Protein AF-A0A951DBE3-F1 (afdb_monomer)

Mean predicted aligned error: 17.89 Å

Secondary structure (DSSP, 8-state):
-----HHHHHHHHHHHHHHHHHHTT----HHHHHHHHHHHHTTTS--HHHHHHHHHSPPPPHHHHHH--TT--SSHHHHHHHHHHHHHHHHHHHHHSTTTHHHHHHHHHHHTTS---HHHHHSS-HHHHHHHHHHHHHHHHHS----PPPPP------PPPPHHHHHHHHHHHHHHHHHHHHHHHHHHHHHHHHHHHHHHHTT-HHHHHHHHTT-S---GGGHHHHHHHHHHHHHHTT-HHHHHHHHHHHHHT-SSHHHHHHHHHHHHHHHS-S-EEEEE-TTS-EEEEE-------

Solvent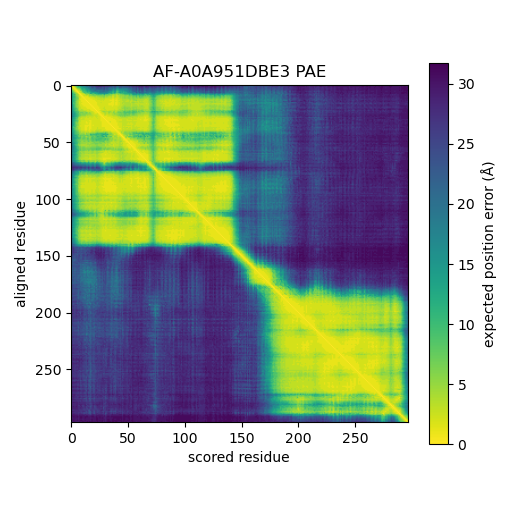-accessible surface area (backbone atoms only — not comparable to full-atom values): 16627 Å² total; per-residue (Å²): 129,87,86,69,54,80,70,54,51,40,55,53,36,24,47,44,43,50,42,54,44,48,74,73,62,45,41,52,40,58,41,59,49,52,6,49,14,46,22,63,35,49,82,63,36,71,59,70,70,37,59,52,46,65,74,76,48,84,79,73,56,63,69,53,52,75,65,56,65,98,82,74,89,72,77,51,70,63,53,48,56,43,47,56,28,50,21,19,51,48,42,40,46,32,60,67,34,87,89,34,33,82,42,36,66,55,49,58,65,57,16,39,83,25,80,60,63,61,40,81,66,70,74,44,54,66,68,58,54,48,54,50,47,54,50,54,55,49,55,56,68,69,50,69,85,75,81,71,70,83,72,77,85,73,81,74,84,78,78,83,70,52,76,65,57,49,50,49,52,52,49,50,52,49,50,51,46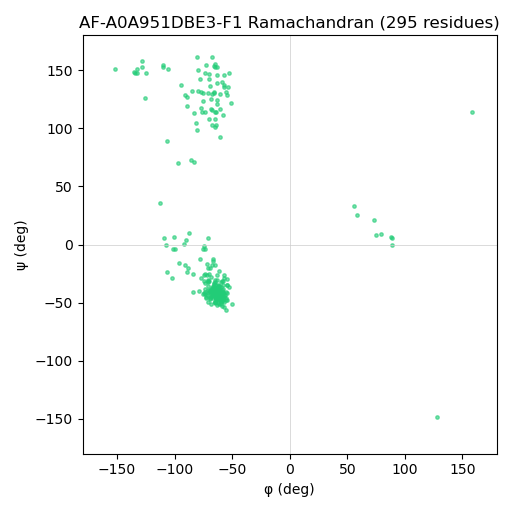,50,56,29,47,50,50,50,50,46,53,52,27,51,54,47,44,52,51,17,53,50,32,39,71,74,66,37,29,50,64,13,26,62,48,46,76,68,43,90,65,77,56,80,91,44,45,25,60,51,21,47,42,36,16,49,10,31,40,72,75,65,40,42,68,62,12,23,54,25,14,55,52,16,35,79,48,40,89,45,74,66,50,31,51,49,24,51,51,50,21,54,56,49,69,42,92,66,61,68,40,82,43,76,41,99,85,72,45,82,41,79,42,77,59,78,79,78,76,83,130

Sequence (297 aa):
VPDVEPSEFGTVAHEYVHAVLHREGWKLPLWLGEGLAEYYSNKGDVAAGRYQTLQQSDWLDLADLLCWDTTSAGNERDVARVFYAESAALVQMLADSARYRSQFAQLLRRSRGGNPNLESITGLNLREIMADLHAWVGARQASSPITLPPAPVMRIETSSLSKADAALLLTELKNAGTESRMAVTQASADKKYMQAVAAFNDGDFEGAFESMRTLPSIREDQKFNYWIVAAFGLFASGDRQNATAAAEHARQYAAKPEEEAEASQLASMLASRADLRISHGTDGRNCISTSRRKEPE

Nearest PDB structures (foldseek):
  5jhe-assembly1_A-2  TM=7.469E-01  e=4.080E+00  Saccharomyces cerevisiae S288C
  6t46-assembly2_G  TM=2.206E-01  e=6.413E+00  Bacillus subtilis subsp. natto

Foldseek 3Di:
DDDDDPVNQLVLQLLLQLLVCVVVQAPAQPLQSLLSSQCRSVVRDHPPVLLVLVVVDDADQLVCLLVDDPPDDDPVPSVVSRSSSLSNLLLSCLCPPPLRNVLSVVCRVQRSVHRDDPCVSNVDDSVVSVVVSVVSSVVVVVDDPDPDDDDDPDPDPDDDDDPVRVVVVVVVCVVSVVVSCVVVLVVVLVVLLVVLVVCVLVVVLQVSLVSNVPRPDDDLLCLLVNLQSQLSNCVVVVNLVVSLVSLVSSLVSDPDPVSNVQSVVSSVVSPDPACWDWDQDPVSDIDIDGDDDPDDD

Structure (mmCIF, N/CA/C/O backbone):
data_AF-A0A951DBE3-F1
#
_entry.id   AF-A0A951DBE3-F1
#
loop_
_atom_site.group_PDB
_atom_site.id
_atom_site.type_symbol
_atom_site.label_atom_id
_atom_site.label_alt_id
_atom_site.label_comp_id
_atom_site.label_asym_id
_atom_site.label_entity_id
_atom_site.label_seq_id
_atom_site.pdbx_PDB_ins_code
_atom_site.Cartn_x
_atom_site.Cartn_y
_atom_site.Cartn_z
_atom_site.occupancy
_atom_site.B_iso_or_equiv
_atom_site.auth_seq_id
_atom_site.auth_comp_id
_atom_site.auth_asym_id
_atom_site.auth_atom_id
_atom_site.pdbx_PDB_model_num
ATOM 1 N N . VAL A 1 1 ? -27.571 6.708 -15.245 1.00 32.47 1 VAL A N 1
ATOM 2 C CA . VAL A 1 1 ? -26.388 6.641 -14.356 1.00 32.47 1 VAL A CA 1
ATOM 3 C C . VAL A 1 1 ? -25.617 5.419 -14.816 1.00 32.47 1 VAL A C 1
ATOM 5 O O . VAL A 1 1 ? -26.299 4.429 -15.045 1.00 32.47 1 VAL A O 1
ATOM 8 N N . PRO A 1 2 ? -24.307 5.486 -15.105 1.00 29.78 2 PRO A N 1
ATOM 9 C CA . PRO A 1 2 ? -23.585 4.284 -15.500 1.00 29.78 2 PRO A CA 1
ATOM 10 C C . PRO A 1 2 ? -23.546 3.332 -14.301 1.00 29.78 2 PRO A C 1
ATOM 12 O O . PRO A 1 2 ? -23.256 3.783 -13.191 1.00 29.78 2 PRO A O 1
ATOM 15 N N . ASP A 1 3 ? -23.891 2.067 -14.531 1.00 31.39 3 ASP A N 1
ATOM 16 C CA . ASP A 1 3 ? -23.714 0.985 -13.565 1.00 31.39 3 ASP A CA 1
ATOM 17 C C . ASP A 1 3 ? -22.215 0.817 -13.318 1.00 31.39 3 ASP A C 1
ATOM 19 O O . ASP A 1 3 ? -21.457 0.499 -14.230 1.00 31.39 3 ASP A O 1
ATOM 23 N N . VAL A 1 4 ? -21.791 1.114 -12.095 1.00 32.62 4 VAL A N 1
ATOM 24 C CA . VAL A 1 4 ? -20.461 0.772 -11.592 1.00 32.62 4 VAL A CA 1
ATOM 25 C C . VAL A 1 4 ? -20.607 -0.616 -10.981 1.00 32.62 4 VAL A C 1
ATOM 27 O O . VAL A 1 4 ? -21.516 -0.844 -10.180 1.00 32.62 4 VAL A O 1
ATOM 30 N N . GLU A 1 5 ? -19.768 -1.564 -11.384 1.00 31.34 5 GLU A N 1
ATOM 31 C CA . GLU A 1 5 ? -19.855 -2.930 -10.866 1.00 31.34 5 GLU A CA 1
ATOM 32 C C . GLU A 1 5 ? -19.590 -2.933 -9.341 1.00 31.34 5 GLU A C 1
ATOM 34 O O . GLU A 1 5 ? -18.775 -2.145 -8.850 1.00 31.34 5 GLU A O 1
ATOM 39 N N . PRO A 1 6 ? -20.234 -3.798 -8.535 1.00 40.03 6 PRO A N 1
ATOM 40 C CA . PRO A 1 6 ? -20.097 -3.797 -7.071 1.00 40.03 6 PRO A CA 1
ATOM 41 C C . PRO A 1 6 ? -18.649 -3.889 -6.558 1.00 40.03 6 PRO A C 1
ATOM 43 O O . PRO A 1 6 ? -18.336 -3.353 -5.495 1.00 40.03 6 PRO A O 1
ATOM 46 N N . SER A 1 7 ? -17.753 -4.531 -7.315 1.00 45.78 7 SER A N 1
ATOM 47 C CA . SER A 1 7 ? -16.317 -4.596 -7.013 1.00 45.78 7 SER A CA 1
ATOM 48 C C . SER A 1 7 ? -15.582 -3.280 -7.279 1.00 45.78 7 SER A C 1
ATOM 50 O O . SER A 1 7 ? -14.649 -2.943 -6.556 1.00 45.78 7 SER A O 1
ATOM 52 N N . GLU A 1 8 ? -16.013 -2.512 -8.281 1.00 50.09 8 GLU A N 1
ATOM 53 C CA . GLU A 1 8 ? -15.457 -1.191 -8.584 1.00 50.09 8 GLU A CA 1
ATOM 54 C C . GLU A 1 8 ? -15.856 -0.167 -7.515 1.00 50.09 8 GLU A C 1
ATOM 56 O O . GLU A 1 8 ? -15.056 0.700 -7.171 1.00 50.09 8 GLU A O 1
ATOM 61 N N . PHE A 1 9 ? -17.047 -0.301 -6.916 1.00 57.16 9 PHE A N 1
ATOM 62 C CA . PHE A 1 9 ? -17.464 0.541 -5.789 1.00 57.16 9 PHE A CA 1
ATOM 63 C C . PHE A 1 9 ? -16.536 0.418 -4.576 1.00 57.16 9 PHE A C 1
ATOM 65 O O . PHE A 1 9 ? -16.219 1.436 -3.963 1.00 57.16 9 PHE A O 1
ATOM 72 N N . GLY A 1 10 ? -16.085 -0.796 -4.240 1.00 54.72 10 GLY A N 1
ATOM 73 C CA . GLY A 1 10 ? -15.150 -1.019 -3.132 1.00 54.72 10 GLY A CA 1
ATOM 74 C C . GLY A 1 10 ? -13.804 -0.337 -3.375 1.00 54.72 10 GLY A C 1
ATOM 75 O O . GLY A 1 10 ? -13.314 0.395 -2.518 1.00 54.72 10 GLY A O 1
ATOM 76 N N . THR A 1 11 ? -13.254 -0.485 -4.583 1.00 56.72 11 THR A N 1
ATOM 77 C CA . THR A 1 11 ? -12.016 0.200 -4.981 1.00 56.72 11 THR A CA 1
ATOM 78 C C . THR A 1 11 ? -12.181 1.718 -4.980 1.00 56.72 11 THR A C 1
ATOM 80 O O . THR A 1 11 ? -11.354 2.423 -4.418 1.00 56.72 11 THR A O 1
ATOM 83 N N . VAL A 1 12 ? -13.269 2.250 -5.538 1.00 54.97 12 VAL A N 1
ATOM 84 C CA . VAL A 1 12 ? -13.519 3.701 -5.536 1.00 54.97 12 VAL A CA 1
ATOM 85 C C . VAL A 1 12 ? -13.678 4.242 -4.113 1.00 54.97 12 VAL A C 1
ATOM 87 O O . VAL A 1 12 ? -13.201 5.337 -3.825 1.00 54.97 12 VAL A O 1
ATOM 90 N N . ALA A 1 13 ? -14.313 3.491 -3.211 1.00 60.03 13 ALA A N 1
ATOM 91 C CA . ALA A 1 13 ? -14.453 3.885 -1.814 1.00 60.03 13 ALA A CA 1
ATOM 92 C C . ALA A 1 13 ? -13.108 3.876 -1.066 1.00 60.03 13 ALA A C 1
ATOM 94 O O . ALA A 1 13 ? -12.846 4.804 -0.304 1.00 60.03 13 ALA A O 1
ATOM 95 N N . HIS A 1 14 ? -12.247 2.881 -1.311 1.00 63.38 14 HIS A N 1
ATOM 96 C CA . HIS A 1 14 ? -10.884 2.807 -0.756 1.00 63.38 14 HIS A CA 1
ATOM 97 C C . HIS A 1 14 ? -10.076 4.048 -1.126 1.00 63.38 14 HIS A C 1
ATOM 99 O O . HIS A 1 14 ? -9.539 4.756 -0.278 1.00 63.38 14 HIS A O 1
ATOM 105 N N . GLU A 1 15 ? -10.096 4.382 -2.406 1.00 63.75 15 GLU A N 1
ATOM 106 C CA . GLU A 1 15 ? -9.359 5.517 -2.942 1.00 63.75 15 GLU A CA 1
ATOM 107 C C . GLU A 1 15 ? -9.954 6.870 -2.529 1.00 63.75 15 GLU A C 1
ATOM 109 O O . GLU A 1 15 ? -9.234 7.848 -2.324 1.00 63.75 15 GLU A O 1
ATOM 114 N N . TYR A 1 16 ? -11.275 6.938 -2.341 1.00 67.88 16 TYR A N 1
ATOM 115 C CA . TYR A 1 16 ? -11.928 8.119 -1.780 1.00 67.88 16 TYR A CA 1
ATOM 116 C C . TYR A 1 16 ? -11.453 8.403 -0.349 1.00 67.88 16 TYR A C 1
ATOM 118 O O . TYR A 1 16 ? -11.234 9.562 0.004 1.00 67.88 16 TYR A O 1
ATOM 126 N N . VAL A 1 17 ? -11.247 7.366 0.470 1.00 69.56 17 VAL A N 1
ATOM 127 C CA . VAL A 1 17 ? -10.700 7.530 1.825 1.00 69.56 17 VAL A CA 1
ATOM 128 C C . VAL A 1 17 ? -9.284 8.101 1.761 1.00 69.56 17 VAL A C 1
ATOM 130 O O . VAL A 1 17 ? -9.003 9.078 2.457 1.00 69.56 17 VAL A O 1
ATOM 133 N N . HIS A 1 18 ? -8.425 7.578 0.880 1.00 71.12 18 HIS A N 1
ATOM 134 C CA . HIS A 1 18 ? -7.087 8.138 0.645 1.00 71.12 18 HIS A CA 1
ATOM 135 C C . HIS A 1 18 ? -7.139 9.619 0.260 1.00 71.12 18 HIS A C 1
ATOM 137 O O . HIS A 1 18 ? -6.424 10.439 0.841 1.00 71.12 18 HIS A O 1
ATOM 143 N N . ALA A 1 19 ? -8.037 9.991 -0.653 1.00 63.91 19 ALA A N 1
ATOM 144 C CA . ALA A 1 19 ? -8.203 11.378 -1.077 1.00 63.91 19 ALA A CA 1
ATOM 145 C C . ALA A 1 19 ? -8.666 12.304 0.061 1.00 63.91 19 ALA A C 1
ATOM 147 O O . ALA A 1 19 ? -8.137 13.408 0.211 1.00 63.91 19 ALA A O 1
ATOM 148 N N . VAL A 1 20 ? -9.612 11.861 0.898 1.00 73.94 20 VAL A N 1
ATOM 149 C CA . VAL A 1 20 ? -10.069 12.623 2.074 1.00 73.94 20 VAL A CA 1
ATOM 150 C C . VAL A 1 20 ? -8.922 12.829 3.065 1.00 73.94 20 VAL A C 1
ATOM 152 O O . VAL A 1 20 ? -8.695 13.951 3.516 1.00 73.94 20 VAL A O 1
ATOM 155 N N . LEU A 1 21 ? -8.160 11.778 3.373 1.00 68.88 21 LEU A N 1
ATOM 156 C CA . LEU A 1 21 ? -7.028 11.855 4.302 1.00 68.88 21 LEU A CA 1
ATOM 157 C C . LEU A 1 21 ? -5.922 12.785 3.779 1.00 68.88 21 LEU A C 1
ATOM 159 O O . LEU A 1 21 ? -5.369 13.583 4.542 1.00 68.88 21 LEU A O 1
ATOM 163 N N . HIS A 1 22 ? -5.639 12.731 2.475 1.00 65.69 22 HIS A N 1
ATOM 164 C CA . HIS A 1 22 ? -4.653 13.596 1.834 1.00 65.69 22 HIS A CA 1
ATOM 165 C C . HIS A 1 22 ? -5.086 15.067 1.821 1.00 65.69 22 HIS A C 1
ATOM 167 O O . HIS A 1 22 ? -4.285 15.941 2.154 1.00 65.69 22 HIS A O 1
ATOM 173 N N . ARG A 1 23 ? -6.358 15.353 1.503 1.00 66.94 23 ARG A N 1
ATOM 174 C CA . ARG A 1 23 ? -6.918 16.716 1.517 1.00 66.94 23 ARG A CA 1
ATOM 175 C C . ARG A 1 23 ? -6.830 17.363 2.898 1.00 66.94 23 ARG A C 1
ATOM 177 O O . ARG A 1 23 ? -6.564 18.556 3.002 1.00 66.94 23 ARG A O 1
ATOM 184 N N . GLU A 1 24 ? -7.008 16.578 3.955 1.00 69.25 24 GLU A N 1
ATOM 185 C CA . GLU A 1 24 ? -6.841 17.041 5.335 1.00 69.25 24 GLU A CA 1
ATOM 186 C C . GLU A 1 24 ? -5.361 17.218 5.741 1.00 69.25 24 GLU A C 1
ATOM 188 O O . GLU A 1 24 ? -5.063 17.616 6.870 1.00 69.25 24 GLU A O 1
ATOM 193 N N . GLY A 1 25 ? -4.418 16.925 4.838 1.00 67.00 25 GLY A N 1
ATOM 194 C CA . GLY A 1 25 ? -2.979 17.073 5.041 1.00 67.00 25 GLY A CA 1
ATOM 195 C C . GLY A 1 25 ? -2.376 16.020 5.969 1.00 67.00 25 GLY A C 1
ATOM 196 O O . GLY A 1 25 ? -1.323 16.264 6.566 1.00 67.00 25 GLY A O 1
ATOM 197 N N . TRP A 1 26 ? -3.036 14.872 6.152 1.00 74.88 26 TRP A N 1
ATOM 198 C CA . TRP A 1 26 ? -2.555 13.852 7.079 1.00 74.88 26 TRP A CA 1
ATOM 199 C C . TRP A 1 26 ? -1.370 13.104 6.471 1.00 74.88 26 TRP A C 1
ATOM 201 O O . TRP A 1 26 ? -1.477 12.492 5.411 1.00 74.88 26 TRP A O 1
ATOM 211 N N . LYS A 1 27 ? -0.238 13.108 7.178 1.00 75.81 27 LYS A N 1
ATOM 212 C CA . LYS A 1 27 ? 0.945 12.311 6.829 1.00 75.81 27 LYS A CA 1
ATOM 213 C C . LYS A 1 27 ? 0.948 11.022 7.634 1.00 75.81 27 LYS A C 1
ATOM 215 O O . LYS A 1 27 ? 1.724 10.873 8.574 1.00 75.81 27 LYS A O 1
ATOM 220 N N . LEU A 1 28 ? 0.013 10.137 7.309 1.00 82.00 28 LEU A N 1
ATOM 221 C CA . LEU A 1 28 ? -0.094 8.852 7.986 1.00 82.00 28 LEU A CA 1
ATOM 222 C C . LEU A 1 28 ? 1.033 7.909 7.552 1.00 82.00 28 LEU A C 1
ATOM 224 O O . LEU A 1 28 ? 1.452 7.958 6.395 1.00 82.00 28 LEU A O 1
ATOM 228 N N . PRO A 1 29 ? 1.500 7.024 8.445 1.00 84.25 29 PRO A N 1
ATOM 229 C CA . PRO A 1 29 ? 2.309 5.893 8.020 1.00 84.25 29 PRO A CA 1
ATOM 230 C C . PRO A 1 29 ? 1.486 4.945 7.148 1.00 84.25 29 PRO A C 1
ATOM 232 O O . PRO A 1 29 ? 0.262 4.860 7.297 1.00 84.25 29 PRO A O 1
ATOM 235 N N . LEU A 1 30 ? 2.171 4.220 6.263 1.00 80.81 30 LEU A N 1
ATOM 236 C CA . LEU A 1 30 ? 1.543 3.426 5.208 1.00 80.81 30 LEU A CA 1
ATOM 237 C C . LEU A 1 30 ? 0.502 2.439 5.754 1.00 80.81 30 LEU A C 1
ATOM 239 O O . LEU A 1 30 ? -0.631 2.428 5.280 1.00 80.81 30 LEU A O 1
ATOM 243 N N . TRP A 1 31 ? 0.848 1.682 6.801 1.00 87.88 31 TRP A N 1
ATOM 244 C CA . TRP A 1 31 ? -0.043 0.676 7.394 1.00 87.88 31 TRP A CA 1
ATOM 245 C C . TRP A 1 31 ? -1.365 1.292 7.880 1.00 87.88 31 TRP A C 1
ATOM 247 O O . TRP A 1 31 ? -2.438 0.714 7.721 1.00 87.88 31 TRP A O 1
ATOM 257 N N . LEU A 1 32 ? -1.311 2.501 8.447 1.00 89.50 32 LEU A N 1
ATOM 258 C CA . LEU A 1 32 ? -2.488 3.166 8.997 1.00 89.50 32 LEU A CA 1
ATOM 259 C C . LEU A 1 32 ? -3.328 3.792 7.885 1.00 89.50 32 LEU A C 1
ATOM 261 O O . LEU A 1 32 ? -4.550 3.716 7.945 1.00 89.50 32 LEU A O 1
ATOM 265 N N . GLY A 1 33 ? -2.693 4.392 6.876 1.00 84.19 33 GLY A N 1
ATOM 266 C CA . GLY A 1 33 ? -3.397 4.924 5.708 1.00 84.19 33 GLY A CA 1
ATOM 267 C C . GLY A 1 33 ? -4.173 3.833 4.971 1.00 84.19 33 GLY A C 1
ATOM 268 O O . GLY A 1 33 ? -5.378 3.959 4.766 1.00 84.19 33 GLY A O 1
ATOM 269 N N . GLU A 1 34 ? -3.504 2.727 4.653 1.00 80.62 34 GLU A N 1
ATOM 270 C CA . GLU A 1 34 ? -4.107 1.603 3.931 1.00 80.62 34 GLU A CA 1
ATOM 271 C C . GLU A 1 34 ? -5.139 0.855 4.775 1.00 80.62 34 GLU A C 1
ATOM 273 O O . GLU A 1 34 ? -6.222 0.535 4.290 1.00 80.62 34 GLU A O 1
ATOM 278 N N . GLY A 1 35 ? -4.861 0.639 6.064 1.00 86.38 35 GLY A N 1
ATOM 279 C CA . GLY A 1 35 ? -5.820 0.011 6.968 1.00 86.38 35 GLY A CA 1
ATOM 280 C C . GLY A 1 35 ? -7.096 0.841 7.159 1.00 86.38 35 GLY A C 1
ATOM 281 O O . GLY A 1 35 ? -8.184 0.274 7.222 1.00 86.38 35 GLY A O 1
ATOM 282 N N . LEU A 1 36 ? -7.001 2.178 7.206 1.00 85.56 36 LEU A N 1
ATOM 283 C CA . LEU A 1 36 ? -8.177 3.060 7.260 1.00 85.56 36 LEU A CA 1
ATOM 284 C C . LEU A 1 36 ? -8.967 3.047 5.951 1.00 85.56 36 LEU A C 1
ATOM 286 O O . LEU A 1 36 ? -10.198 3.068 5.994 1.00 85.56 36 LEU A O 1
ATOM 290 N N . ALA A 1 37 ? -8.277 3.016 4.810 1.00 76.50 37 ALA A N 1
ATOM 291 C CA . ALA A 1 37 ? -8.910 2.930 3.501 1.00 76.50 37 ALA A CA 1
ATOM 292 C C . ALA A 1 37 ? -9.685 1.612 3.334 1.00 76.50 37 ALA A C 1
ATOM 294 O O . ALA A 1 37 ? -10.864 1.645 2.976 1.00 76.50 37 ALA A O 1
ATOM 295 N N . GLU A 1 38 ? -9.100 0.477 3.725 1.00 79.75 38 GLU A N 1
ATOM 296 C CA . GLU A 1 38 ? -9.784 -0.825 3.754 1.00 79.75 38 GLU A CA 1
ATOM 297 C C . GLU A 1 38 ? -10.970 -0.816 4.735 1.00 79.75 38 GLU A C 1
ATOM 299 O O . GLU A 1 38 ? -12.089 -1.188 4.382 1.00 79.75 38 GLU A O 1
ATOM 304 N N . TYR A 1 39 ? -10.763 -0.321 5.960 1.00 83.75 39 TYR A N 1
ATOM 305 C CA . TYR A 1 39 ? -11.799 -0.295 6.993 1.00 83.75 39 TYR A CA 1
ATOM 306 C C . TYR A 1 39 ? -13.015 0.545 6.572 1.00 83.75 39 TYR A C 1
ATOM 308 O O . TYR A 1 39 ? -14.151 0.075 6.632 1.00 83.75 39 TYR A O 1
ATOM 316 N N . TYR A 1 40 ? -12.821 1.784 6.114 1.00 78.44 40 TYR A N 1
ATOM 317 C CA . TYR A 1 40 ? -13.945 2.658 5.765 1.00 78.44 40 TYR A CA 1
ATOM 318 C C . TYR A 1 40 ? -14.589 2.323 4.416 1.00 78.44 40 TYR A C 1
ATOM 320 O O . TYR A 1 40 ? -15.797 2.527 4.266 1.00 78.44 40 TYR A O 1
ATOM 328 N N . SER A 1 41 ? -13.836 1.773 3.459 1.00 69.12 41 SER A N 1
ATOM 329 C CA . SER A 1 41 ? -14.397 1.347 2.169 1.00 69.12 41 SER A CA 1
ATOM 330 C C . SER A 1 41 ? -15.337 0.151 2.298 1.00 69.12 41 SER A C 1
ATOM 332 O O . SER A 1 41 ? -16.302 0.039 1.541 1.00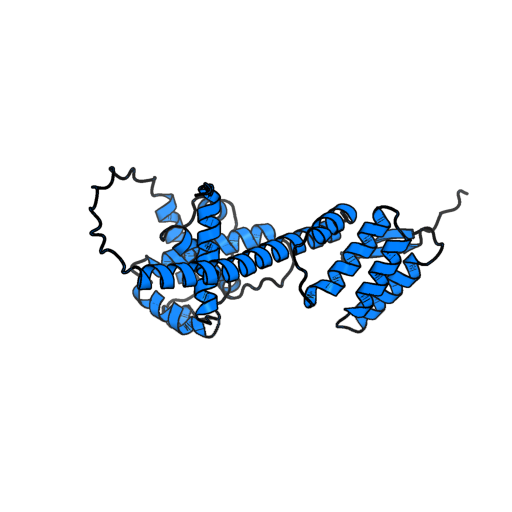 69.12 41 SER A O 1
ATOM 334 N N . ASN A 1 42 ? -15.123 -0.687 3.313 1.00 72.94 42 ASN A N 1
ATOM 335 C CA . ASN A 1 42 ? -15.924 -1.875 3.576 1.00 72.94 42 ASN A CA 1
ATOM 336 C C . ASN A 1 42 ? -16.743 -1.769 4.880 1.00 72.94 42 ASN A C 1
ATOM 338 O O . ASN A 1 42 ? -16.976 -2.752 5.580 1.00 72.94 42 ASN A O 1
ATOM 342 N N . LYS A 1 43 ? -17.235 -0.559 5.195 1.00 74.56 43 LYS A N 1
ATOM 343 C CA . LYS A 1 43 ? -18.197 -0.282 6.290 1.00 74.56 43 LYS A CA 1
ATOM 344 C C . LYS A 1 43 ? -17.742 -0.747 7.682 1.00 74.56 43 LYS A C 1
ATOM 346 O O . LYS A 1 43 ? -18.569 -1.111 8.516 1.00 74.56 43 LYS A O 1
ATOM 351 N N . GLY A 1 44 ? -16.444 -0.701 7.937 1.00 66.50 44 GLY A N 1
ATOM 352 C CA . GLY A 1 44 ? -15.826 -1.114 9.191 1.00 66.50 44 GLY A CA 1
ATOM 353 C C . GLY A 1 44 ? -15.452 -2.596 9.254 1.00 66.50 44 GLY A C 1
ATOM 354 O O . GLY A 1 44 ? -15.029 -3.077 10.305 1.00 66.50 44 GLY A O 1
ATOM 355 N N . ASP A 1 45 ? -15.592 -3.341 8.155 1.00 70.00 45 ASP A N 1
ATOM 356 C CA . ASP A 1 45 ? -15.168 -4.736 8.101 1.00 70.00 45 ASP A CA 1
ATOM 357 C C . ASP A 1 45 ? -13.946 -4.954 7.212 1.00 70.00 45 ASP A C 1
ATOM 359 O O . ASP A 1 45 ? -13.699 -4.215 6.265 1.00 70.00 45 ASP A O 1
ATOM 363 N N . VAL A 1 46 ? -13.186 -6.007 7.486 1.00 71.81 46 VAL A N 1
ATOM 364 C CA . VAL A 1 46 ? -12.074 -6.424 6.633 1.00 71.81 46 VAL A CA 1
ATOM 365 C C . VAL A 1 46 ? -12.634 -7.304 5.520 1.00 71.81 46 VAL A C 1
ATOM 367 O O . VAL A 1 46 ? -13.413 -8.224 5.772 1.00 71.81 46 VAL A O 1
ATOM 370 N N . ALA A 1 47 ? -12.252 -7.033 4.270 1.00 69.69 47 ALA A N 1
ATOM 371 C CA . ALA A 1 47 ? -12.728 -7.818 3.136 1.00 69.69 47 ALA A CA 1
ATOM 372 C C . ALA A 1 47 ? -12.385 -9.310 3.313 1.00 69.69 47 ALA A C 1
ATOM 374 O O . ALA A 1 47 ? -11.261 -9.656 3.677 1.00 69.69 47 ALA A O 1
ATOM 375 N N . ALA A 1 48 ? -13.328 -10.208 3.000 1.00 68.00 48 ALA A N 1
ATOM 376 C CA . ALA A 1 48 ? -13.180 -11.650 3.237 1.00 68.00 48 ALA A CA 1
ATOM 377 C C . ALA A 1 48 ? -11.883 -12.246 2.645 1.00 68.00 48 ALA A C 1
ATOM 379 O O . ALA A 1 48 ? -11.236 -13.082 3.275 1.00 68.00 48 ALA A O 1
ATOM 380 N N . GLY A 1 49 ? -11.453 -11.759 1.474 1.00 69.00 49 GLY A N 1
ATOM 381 C CA . GLY A 1 49 ? -10.198 -12.179 0.841 1.00 69.00 49 GLY A CA 1
ATOM 382 C C . GLY A 1 49 ? -8.939 -11.841 1.651 1.00 69.00 49 GLY A C 1
ATOM 383 O O . GLY A 1 49 ? -7.945 -12.551 1.550 1.00 69.00 49 GLY A O 1
ATOM 384 N N . ARG A 1 50 ? -8.967 -10.806 2.502 1.00 76.75 50 ARG A N 1
ATOM 385 C CA . ARG A 1 50 ? -7.838 -10.439 3.374 1.00 76.75 50 ARG A CA 1
ATOM 386 C C . ARG A 1 50 ? -7.691 -11.413 4.538 1.00 76.75 50 ARG A C 1
ATOM 388 O O . ARG A 1 50 ? -6.576 -11.831 4.826 1.00 76.75 50 ARG A O 1
ATOM 395 N N . TYR A 1 51 ? -8.794 -11.847 5.150 1.00 78.75 51 TYR A N 1
ATOM 396 C CA . TYR A 1 51 ? -8.732 -12.904 6.163 1.00 78.75 51 TYR A CA 1
ATOM 397 C C . TYR A 1 51 ? -8.209 -14.218 5.583 1.00 78.75 51 TYR A C 1
ATOM 399 O O . TYR A 1 51 ? -7.429 -14.894 6.245 1.00 78.75 51 TYR A O 1
ATOM 407 N N . GLN A 1 52 ? -8.578 -14.549 4.342 1.00 76.31 52 GLN A N 1
ATOM 408 C CA . GLN A 1 52 ? -8.033 -15.718 3.654 1.00 76.31 52 GLN A CA 1
ATOM 409 C C . GLN A 1 52 ? -6.513 -15.609 3.451 1.00 76.31 52 GLN A C 1
ATOM 411 O O . GLN A 1 52 ? -5.805 -16.581 3.697 1.00 76.31 52 GLN A O 1
ATOM 416 N N . THR A 1 53 ? -5.994 -14.434 3.080 1.00 78.00 53 THR A N 1
ATOM 417 C CA . THR A 1 53 ? -4.540 -14.190 3.024 1.00 78.00 53 THR A CA 1
ATOM 418 C C . THR A 1 53 ? -3.879 -14.445 4.381 1.00 78.00 53 THR A C 1
ATOM 420 O O . THR A 1 53 ? -2.910 -15.191 4.451 1.00 78.00 53 THR A O 1
ATOM 423 N N . LEU A 1 54 ? -4.442 -13.917 5.474 1.00 86.25 54 LEU A N 1
ATOM 424 C CA . LEU A 1 54 ? -3.896 -14.101 6.829 1.00 86.25 54 LEU A CA 1
ATOM 425 C C . LEU A 1 54 ? -3.930 -15.555 7.327 1.00 86.25 54 LEU A C 1
ATOM 427 O O . LEU A 1 54 ? -3.241 -15.882 8.290 1.00 86.25 54 LEU A O 1
ATOM 431 N N . GLN A 1 55 ? -4.736 -16.423 6.712 1.00 81.75 55 GLN A N 1
ATOM 432 C CA . GLN A 1 55 ? -4.765 -17.859 7.011 1.00 81.75 55 GLN A CA 1
ATOM 433 C C . GLN A 1 55 ? -3.685 -18.648 6.268 1.00 81.75 55 GLN A C 1
ATOM 435 O O . GLN A 1 55 ? -3.324 -19.741 6.696 1.00 81.75 55 GLN A O 1
ATOM 440 N N . GLN A 1 56 ? -3.234 -18.139 5.123 1.00 81.12 56 GLN A N 1
ATOM 441 C CA . GLN A 1 56 ? -2.391 -18.872 4.178 1.00 81.12 56 GLN A CA 1
ATOM 442 C C . GLN A 1 56 ? -0.945 -18.378 4.162 1.00 81.12 56 GLN A C 1
ATOM 444 O O . GLN A 1 56 ? -0.135 -18.887 3.388 1.00 81.12 56 GLN A O 1
ATOM 449 N N . SER A 1 57 ? -0.625 -17.374 4.970 1.00 83.25 57 SER A N 1
ATOM 450 C CA . SER A 1 57 ? 0.665 -16.699 4.947 1.00 83.25 57 SER A CA 1
ATOM 451 C C . SER A 1 57 ? 1.241 -16.552 6.345 1.00 83.25 57 SER A C 1
ATOM 453 O O . SER A 1 57 ? 0.503 -16.435 7.325 1.00 83.25 57 SER A O 1
ATOM 455 N N . ASP A 1 58 ? 2.568 -16.527 6.409 1.00 87.31 58 ASP A N 1
ATOM 456 C CA . ASP A 1 58 ? 3.279 -16.117 7.610 1.00 87.31 58 ASP A CA 1
ATOM 457 C C . ASP A 1 58 ? 3.066 -14.621 7.829 1.00 87.31 58 ASP A C 1
ATOM 459 O O . ASP A 1 58 ? 3.109 -13.829 6.883 1.00 87.31 58 ASP A O 1
ATOM 463 N N . TRP A 1 59 ? 2.798 -14.257 9.079 1.00 90.19 59 TRP A N 1
ATOM 464 C CA . TRP A 1 59 ? 2.576 -12.870 9.458 1.00 90.19 59 TRP A CA 1
ATOM 465 C C . TRP A 1 59 ? 3.907 -12.131 9.607 1.00 90.19 59 TRP A C 1
ATOM 467 O O . TRP A 1 59 ? 4.924 -12.724 9.977 1.00 90.19 59 TRP A O 1
ATOM 477 N N . LEU A 1 60 ? 3.887 -10.832 9.336 1.00 86.94 60 LEU A N 1
ATOM 478 C CA . LEU A 1 60 ? 4.998 -9.921 9.572 1.00 86.94 60 LEU A CA 1
ATOM 479 C C . LEU A 1 60 ? 5.269 -9.777 11.070 1.00 86.94 60 LEU A C 1
ATOM 481 O O . LEU A 1 60 ? 4.361 -9.898 11.887 1.00 86.94 60 LEU A O 1
ATOM 485 N N . ASP A 1 61 ? 6.506 -9.455 11.459 1.00 90.75 61 ASP A N 1
ATOM 486 C CA . ASP A 1 61 ? 6.706 -8.895 12.796 1.00 90.75 61 ASP A CA 1
ATOM 487 C C . ASP A 1 61 ? 5.965 -7.551 12.865 1.00 90.75 61 ASP A C 1
ATOM 489 O O . ASP A 1 61 ? 5.996 -6.756 11.920 1.00 90.75 61 ASP A O 1
ATOM 493 N N . LEU A 1 62 ? 5.296 -7.268 13.984 1.00 91.31 62 LEU A N 1
ATOM 494 C CA . LEU A 1 62 ? 4.568 -6.013 14.136 1.00 91.31 62 LEU A CA 1
ATOM 495 C C . LEU A 1 62 ? 5.506 -4.800 14.006 1.00 91.31 62 LEU A C 1
ATOM 497 O O . LEU A 1 62 ? 5.092 -3.766 13.496 1.00 91.31 62 LEU A O 1
ATOM 501 N N . ALA A 1 63 ? 6.772 -4.903 14.414 1.00 89.00 63 ALA A N 1
ATOM 502 C CA . ALA A 1 63 ? 7.749 -3.841 14.187 1.00 89.00 63 ALA A CA 1
ATOM 503 C C . ALA A 1 63 ? 8.000 -3.596 12.687 1.00 89.00 63 ALA A C 1
ATOM 505 O O . ALA A 1 63 ? 8.072 -2.438 12.266 1.00 89.00 63 ALA A O 1
ATOM 506 N N . ASP A 1 64 ? 8.066 -4.662 11.887 1.00 86.69 64 ASP A N 1
ATOM 507 C CA . ASP A 1 64 ? 8.257 -4.582 10.438 1.00 86.69 64 ASP A CA 1
ATOM 508 C C . ASP A 1 64 ? 7.014 -4.006 9.751 1.00 86.69 64 ASP A C 1
ATOM 510 O O . ASP A 1 64 ? 7.142 -3.126 8.904 1.00 86.69 64 ASP A O 1
ATOM 514 N N . LEU A 1 65 ? 5.807 -4.402 10.175 1.00 88.00 65 LEU A N 1
ATOM 515 C CA . LEU A 1 65 ? 4.546 -3.822 9.695 1.00 88.00 65 LEU A CA 1
ATOM 516 C C . LEU A 1 65 ? 4.498 -2.298 9.916 1.00 88.00 65 LEU A C 1
ATOM 518 O O . LEU A 1 65 ? 4.109 -1.541 9.028 1.00 88.00 65 LEU A O 1
ATOM 522 N N . LEU A 1 66 ? 4.895 -1.829 11.103 1.00 89.31 66 LEU A N 1
ATOM 523 C CA . LEU A 1 66 ? 4.815 -0.409 11.473 1.00 89.31 66 LEU A CA 1
ATOM 524 C C . LEU A 1 66 ? 5.887 0.459 10.799 1.00 89.31 66 LEU A C 1
ATOM 526 O O . LEU A 1 66 ? 5.684 1.666 10.620 1.00 89.31 66 LEU A O 1
ATOM 530 N N . CYS A 1 67 ? 7.018 -0.143 10.438 1.00 83.19 67 CYS A N 1
ATOM 531 C CA . CYS A 1 67 ? 8.142 0.525 9.787 1.00 83.19 67 CYS A CA 1
ATOM 532 C C . CYS A 1 67 ? 8.184 0.312 8.270 1.00 83.19 67 CYS A C 1
ATOM 534 O O . CYS A 1 67 ? 9.053 0.895 7.622 1.00 83.19 67 CYS A O 1
ATOM 536 N N . TRP A 1 68 ? 7.274 -0.496 7.715 1.00 72.88 68 TRP A N 1
ATOM 537 C CA . TRP A 1 68 ? 7.275 -0.862 6.304 1.00 72.88 68 TRP A CA 1
ATOM 538 C C . TRP A 1 68 ? 7.277 0.370 5.394 1.00 72.88 68 TRP A C 1
ATOM 540 O O . TRP A 1 68 ? 6.417 1.251 5.505 1.00 72.88 68 TRP A O 1
ATOM 550 N N . ASP A 1 69 ? 8.215 0.384 4.449 1.00 65.62 69 ASP A N 1
ATOM 551 C CA . ASP A 1 69 ? 8.271 1.334 3.345 1.00 65.62 69 ASP A CA 1
ATOM 552 C C . ASP A 1 69 ? 8.322 0.572 2.015 1.00 65.62 69 ASP A C 1
ATOM 554 O O . ASP A 1 69 ? 8.865 -0.522 1.900 1.00 65.62 69 ASP A O 1
ATOM 558 N N . THR A 1 70 ? 7.738 1.169 0.986 1.00 52.22 70 THR A N 1
ATOM 559 C CA . THR A 1 70 ? 7.607 0.628 -0.375 1.00 52.22 70 THR A CA 1
ATOM 560 C C . THR A 1 70 ? 8.921 0.576 -1.168 1.00 52.22 70 THR A C 1
ATOM 562 O O . THR A 1 70 ? 8.899 0.279 -2.359 1.00 52.22 70 THR A O 1
ATOM 565 N N . THR A 1 71 ? 10.059 0.898 -0.545 1.00 48.34 71 THR A N 1
ATOM 566 C CA . THR A 1 71 ? 11.355 1.092 -1.217 1.00 48.34 71 THR A CA 1
ATOM 567 C C . THR A 1 71 ? 12.327 -0.093 -1.099 1.00 48.34 71 THR A C 1
ATOM 569 O O . THR A 1 71 ? 13.394 -0.058 -1.715 1.00 48.34 71 THR A O 1
ATOM 572 N N . SER A 1 72 ? 11.993 -1.156 -0.359 1.00 44.16 72 SER A N 1
ATOM 573 C CA . SER A 1 72 ? 12.897 -2.287 -0.075 1.00 44.16 72 SER A CA 1
ATOM 574 C C . SER A 1 72 ? 12.543 -3.574 -0.840 1.00 44.16 72 SER A C 1
ATOM 576 O O . SER A 1 72 ? 11.841 -4.446 -0.332 1.00 44.16 72 SER A O 1
ATOM 578 N N . ALA A 1 73 ? 13.116 -3.705 -2.040 1.00 37.06 73 ALA A N 1
ATOM 579 C CA . ALA A 1 73 ? 12.882 -4.783 -3.002 1.00 37.06 73 ALA A CA 1
ATOM 580 C C . ALA A 1 73 ? 13.398 -6.179 -2.579 1.00 37.06 73 ALA A C 1
ATOM 582 O O . ALA A 1 73 ? 14.595 -6.380 -2.367 1.00 37.06 73 ALA A O 1
ATOM 583 N N . GLY A 1 74 ? 12.497 -7.170 -2.590 1.00 38.09 74 GLY A N 1
ATOM 584 C CA . GLY A 1 74 ? 12.797 -8.612 -2.606 1.00 38.09 74 GLY A CA 1
ATOM 585 C C . GLY A 1 74 ? 11.634 -9.471 -2.084 1.00 38.09 74 GLY A C 1
ATOM 586 O O . GLY A 1 74 ? 11.293 -9.387 -0.913 1.00 38.09 74 GLY A O 1
ATOM 587 N N . ASN A 1 75 ? 11.008 -10.299 -2.937 1.00 45.66 75 ASN A N 1
ATOM 588 C CA . ASN A 1 75 ? 9.797 -11.107 -2.642 1.00 45.66 75 ASN A CA 1
ATOM 589 C C . ASN A 1 75 ? 8.538 -10.316 -2.201 1.00 45.66 75 ASN A C 1
ATOM 591 O O . ASN A 1 75 ? 7.620 -10.858 -1.586 1.00 45.66 75 ASN A O 1
ATOM 595 N N . GLU A 1 76 ? 8.441 -9.045 -2.596 1.00 58.00 76 GLU A N 1
ATOM 596 C CA . GLU A 1 76 ? 7.443 -8.080 -2.110 1.00 58.00 76 GLU A CA 1
ATOM 597 C C . GLU A 1 76 ? 5.974 -8.420 -2.386 1.00 58.00 76 GLU A C 1
ATOM 599 O O . GLU A 1 76 ? 5.121 -7.895 -1.691 1.00 58.00 76 GLU A O 1
ATOM 604 N N . ARG A 1 77 ? 5.601 -9.248 -3.373 1.00 58.31 77 ARG A N 1
ATOM 605 C CA . ARG A 1 77 ? 4.164 -9.412 -3.704 1.00 58.31 77 ARG A CA 1
ATOM 606 C C . ARG A 1 77 ? 3.376 -10.170 -2.643 1.00 58.31 77 ARG A C 1
ATOM 608 O O . ARG A 1 77 ? 2.234 -9.806 -2.365 1.00 58.31 77 ARG A O 1
ATOM 615 N N . ASP A 1 78 ? 3.945 -11.236 -2.098 1.00 63.59 78 ASP A N 1
ATOM 616 C CA . ASP A 1 78 ? 3.294 -12.009 -1.036 1.00 63.59 78 ASP A CA 1
ATOM 617 C C . ASP A 1 78 ? 3.339 -11.223 0.265 1.00 63.59 78 ASP A C 1
ATOM 619 O O . ASP A 1 78 ? 2.316 -11.055 0.924 1.00 63.59 78 ASP A O 1
ATOM 623 N N . VAL A 1 79 ? 4.485 -10.607 0.543 1.00 69.94 79 VAL A N 1
ATOM 624 C CA . VAL A 1 79 ? 4.676 -9.802 1.744 1.00 69.94 79 VAL A CA 1
ATOM 625 C C . VAL A 1 79 ? 3.814 -8.536 1.729 1.00 69.94 79 VAL A C 1
ATOM 627 O O . VAL A 1 79 ? 3.196 -8.213 2.733 1.00 69.94 79 VAL A O 1
ATOM 630 N N . ALA A 1 80 ? 3.646 -7.870 0.584 1.00 69.00 80 ALA A N 1
ATOM 631 C CA . ALA A 1 80 ? 2.734 -6.736 0.437 1.00 69.00 80 ALA A CA 1
ATOM 632 C C . ALA A 1 80 ? 1.276 -7.174 0.614 1.00 69.00 80 ALA A C 1
ATOM 634 O O . ALA A 1 80 ? 0.492 -6.486 1.264 1.00 69.00 80 ALA A O 1
ATOM 635 N N . ARG A 1 81 ? 0.883 -8.335 0.068 1.00 72.31 81 ARG A N 1
ATOM 636 C CA . ARG A 1 81 ? -0.470 -8.875 0.275 1.00 72.31 81 ARG A CA 1
ATOM 637 C C . ARG A 1 81 ? -0.763 -9.104 1.756 1.00 72.31 81 ARG A C 1
ATOM 639 O O . ARG A 1 81 ? -1.859 -8.747 2.195 1.00 72.31 81 ARG A O 1
ATOM 646 N N . VAL A 1 82 ? 0.203 -9.659 2.485 1.00 81.56 82 VAL A N 1
ATOM 647 C CA . VAL A 1 82 ? 0.150 -9.849 3.940 1.00 81.56 82 VAL A CA 1
ATOM 648 C C . VAL A 1 82 ? 0.114 -8.505 4.659 1.00 81.56 82 VAL A C 1
ATOM 650 O O . VAL A 1 82 ? -0.811 -8.270 5.427 1.00 81.56 82 VAL A O 1
ATOM 653 N N . PHE A 1 83 ? 1.009 -7.577 4.321 1.00 82.88 83 PHE A N 1
ATOM 654 C CA . PHE A 1 83 ? 1.057 -6.220 4.864 1.00 82.88 83 PHE A CA 1
ATOM 655 C C . PHE A 1 83 ? -0.303 -5.517 4.799 1.00 82.88 83 PHE A C 1
ATOM 657 O O . PHE A 1 83 ? -0.794 -5.015 5.810 1.00 82.88 83 PHE A O 1
ATOM 664 N N . TYR A 1 84 ? -0.952 -5.507 3.629 1.00 79.81 84 TYR A N 1
ATOM 665 C CA . TYR A 1 84 ? -2.267 -4.879 3.475 1.00 79.81 84 TYR A CA 1
ATOM 666 C C . TYR A 1 84 ? -3.342 -5.594 4.303 1.00 79.81 84 TYR A C 1
ATOM 668 O O . TYR A 1 84 ? -4.223 -4.946 4.868 1.00 79.81 84 TYR A O 1
ATOM 676 N N . ALA A 1 85 ? -3.282 -6.925 4.387 1.00 84.44 85 ALA A N 1
ATOM 677 C CA . ALA A 1 85 ? -4.237 -7.704 5.163 1.00 84.44 85 ALA A CA 1
ATOM 678 C C . ALA A 1 85 ? -4.076 -7.479 6.678 1.00 84.44 85 ALA A C 1
ATOM 680 O O . ALA A 1 85 ? -5.071 -7.256 7.370 1.00 84.44 85 ALA A O 1
ATOM 681 N N . GLU A 1 86 ? -2.843 -7.468 7.182 1.00 90.06 86 GLU A N 1
ATOM 682 C CA . GLU A 1 86 ? -2.527 -7.183 8.583 1.00 90.06 86 GLU A CA 1
ATOM 683 C C . GLU A 1 86 ? -2.845 -5.740 8.958 1.00 90.06 86 GLU A C 1
ATOM 685 O O . GLU A 1 86 ? -3.433 -5.499 10.007 1.00 90.06 86 GLU A O 1
ATOM 690 N N . SER A 1 87 ? -2.546 -4.783 8.077 1.00 89.31 87 SER A N 1
ATOM 691 C CA . SER A 1 87 ? -2.885 -3.368 8.265 1.00 89.31 87 SER A CA 1
ATOM 692 C C . SER A 1 87 ? -4.390 -3.165 8.453 1.00 89.31 87 SER A C 1
ATOM 694 O O . SER A 1 87 ? -4.820 -2.481 9.385 1.00 89.31 87 SER A O 1
ATOM 696 N N . ALA A 1 88 ? -5.204 -3.804 7.606 1.00 90.44 88 ALA A N 1
ATOM 697 C CA . ALA A 1 88 ? -6.660 -3.757 7.708 1.00 90.44 88 ALA A CA 1
ATOM 698 C C . ALA A 1 88 ? -7.163 -4.403 9.011 1.00 90.44 88 ALA A C 1
ATOM 700 O O . ALA A 1 88 ? -7.980 -3.816 9.724 1.00 90.44 88 ALA A O 1
ATOM 701 N N . ALA A 1 89 ? -6.642 -5.584 9.357 1.00 93.94 89 ALA A N 1
ATOM 702 C CA . ALA A 1 89 ? -7.005 -6.283 10.588 1.00 93.94 89 ALA A CA 1
ATOM 703 C C . ALA A 1 89 ? -6.611 -5.497 11.847 1.00 93.94 89 ALA A C 1
ATOM 705 O O . ALA A 1 89 ? -7.392 -5.422 12.798 1.00 93.94 89 ALA A O 1
ATOM 706 N N . LEU A 1 90 ? -5.429 -4.878 11.844 1.00 95.44 90 LEU A N 1
ATOM 707 C CA . LEU A 1 90 ? -4.929 -4.069 12.946 1.00 95.44 90 LEU A CA 1
ATOM 708 C C . LEU A 1 90 ? -5.797 -2.829 13.144 1.00 95.44 90 LEU A C 1
ATOM 710 O O . LEU A 1 90 ? -6.249 -2.582 14.260 1.00 95.44 90 LEU A O 1
ATOM 714 N N . VAL A 1 91 ? -6.094 -2.076 12.081 1.00 94.56 91 VAL A N 1
ATOM 715 C CA . VAL A 1 91 ? -6.978 -0.903 12.176 1.00 94.56 91 VAL A CA 1
ATOM 716 C C . VAL A 1 91 ? -8.364 -1.296 12.674 1.00 94.56 91 VAL A C 1
ATOM 718 O O . VAL A 1 91 ? -8.883 -0.637 13.574 1.00 94.56 91 VAL A O 1
ATOM 721 N N . GLN A 1 92 ? -8.933 -2.390 12.165 1.00 93.25 92 GLN A N 1
ATOM 722 C CA . GLN A 1 92 ? -10.221 -2.882 12.644 1.00 93.25 92 GLN A CA 1
ATOM 723 C C . GLN A 1 92 ? -10.176 -3.236 14.136 1.00 93.25 92 GLN A C 1
ATOM 725 O O . GLN A 1 92 ? -11.041 -2.804 14.895 1.00 93.25 92 GLN A O 1
ATOM 730 N N . MET A 1 93 ? -9.164 -3.984 14.589 1.00 94.75 93 MET A N 1
ATOM 731 C CA . MET A 1 93 ? -9.016 -4.313 16.009 1.00 94.75 93 MET A CA 1
ATOM 732 C C . MET A 1 93 ? -8.899 -3.048 16.864 1.00 94.75 93 MET A C 1
ATOM 734 O O . MET A 1 93 ? -9.544 -2.938 17.911 1.00 94.75 93 MET A O 1
ATOM 738 N N . LEU A 1 94 ? -8.077 -2.091 16.429 1.00 94.25 94 LEU A N 1
ATOM 739 C CA . LEU A 1 94 ? -7.8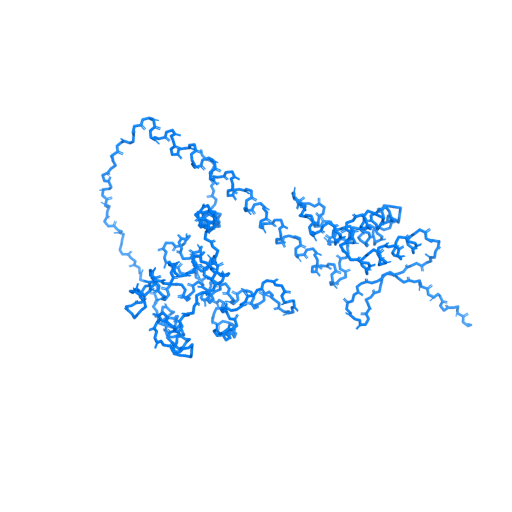60 -0.843 17.150 1.00 94.25 94 LEU A CA 1
ATOM 740 C C . LEU A 1 94 ? -9.145 -0.008 17.236 1.00 94.25 94 LEU A C 1
ATOM 742 O O . LEU A 1 94 ? -9.398 0.596 18.278 1.00 94.25 94 LEU A O 1
ATOM 746 N N . ALA A 1 95 ? -9.958 0.001 16.178 1.00 90.19 95 ALA A N 1
ATOM 747 C CA . ALA A 1 95 ? -11.213 0.741 16.114 1.00 90.19 95 ALA A CA 1
ATOM 748 C C . ALA A 1 95 ? -12.342 0.082 16.929 1.00 90.19 95 ALA A C 1
ATOM 750 O O . ALA A 1 95 ? -13.063 0.780 17.648 1.00 90.19 95 ALA A O 1
ATOM 751 N N . ASP A 1 96 ? -12.473 -1.245 16.856 1.00 90.38 96 ASP A N 1
ATOM 752 C CA . ASP A 1 96 ? -13.673 -1.951 17.324 1.00 90.38 96 ASP A CA 1
ATOM 753 C C . ASP A 1 96 ? -13.517 -2.626 18.684 1.00 90.38 96 ASP A C 1
ATOM 755 O O . ASP A 1 96 ? -14.497 -2.810 19.414 1.00 90.38 96 ASP A O 1
ATOM 759 N N . SER A 1 97 ? -12.306 -3.044 19.045 1.00 91.00 97 SER A N 1
ATOM 760 C CA . SER A 1 97 ? -12.127 -3.790 20.286 1.00 91.00 97 SER A CA 1
ATOM 761 C C . SER A 1 97 ? -12.346 -2.890 21.504 1.00 91.00 97 SER A C 1
ATOM 763 O O . SER A 1 97 ? -11.924 -1.731 21.565 1.00 91.00 97 SER A O 1
ATOM 765 N N . ALA A 1 98 ? -12.958 -3.450 22.547 1.00 89.62 98 ALA A N 1
ATOM 766 C CA . ALA A 1 98 ? -13.161 -2.727 23.798 1.00 89.62 98 ALA A CA 1
ATOM 767 C C . ALA A 1 98 ? -11.839 -2.251 24.429 1.00 89.62 98 ALA A C 1
ATOM 769 O O . ALA A 1 98 ? -11.828 -1.204 25.075 1.00 89.62 98 ALA A O 1
ATOM 770 N N . ARG A 1 99 ? -10.748 -3.005 24.221 1.00 91.62 99 ARG A N 1
ATOM 771 C CA . ARG A 1 99 ? -9.418 -2.715 24.769 1.00 91.62 99 ARG A CA 1
ATOM 772 C C . ARG A 1 99 ? -8.774 -1.488 24.122 1.00 91.62 99 ARG A C 1
ATOM 774 O O . ARG A 1 99 ? -8.180 -0.703 24.853 1.00 91.62 99 ARG A O 1
ATOM 781 N N . TYR A 1 100 ? -8.914 -1.320 22.802 1.00 93.19 100 TYR A N 1
ATOM 782 C CA . TYR A 1 100 ? -8.171 -0.315 22.028 1.00 93.19 100 TYR A CA 1
ATOM 783 C C . TYR A 1 100 ? -9.003 0.898 21.572 1.00 93.19 100 TYR A C 1
ATOM 785 O O . TYR A 1 100 ? -8.452 1.985 21.361 1.00 93.19 100 TYR A O 1
ATOM 793 N N . ARG A 1 101 ? -10.335 0.763 21.459 1.00 89.25 101 ARG A N 1
ATOM 794 C CA . ARG A 1 101 ? -11.209 1.792 20.854 1.00 89.25 101 ARG A CA 1
ATOM 795 C C . ARG A 1 101 ? -11.070 3.183 21.473 1.00 89.25 101 ARG A C 1
ATOM 797 O O . ARG A 1 101 ? -11.172 4.192 20.780 1.00 89.25 101 ARG A O 1
ATOM 804 N N . SER A 1 102 ? -10.823 3.267 22.784 1.00 87.56 102 SER A N 1
ATOM 805 C CA . SER A 1 102 ? -10.666 4.552 23.476 1.00 87.56 102 SER A CA 1
ATOM 806 C C . SER A 1 102 ? -9.351 5.254 23.139 1.00 87.56 102 SER A C 1
ATOM 808 O O . SER A 1 102 ? -9.291 6.481 23.204 1.00 87.56 102 SER A O 1
ATOM 810 N N . GLN A 1 103 ? -8.304 4.511 22.763 1.00 88.62 103 GLN A N 1
ATOM 811 C CA . GLN A 1 103 ? -7.017 5.079 22.356 1.00 88.62 103 GLN A CA 1
ATOM 812 C C . GLN A 1 103 ? -6.945 5.334 20.845 1.00 88.62 103 GLN A C 1
ATOM 814 O O . GLN A 1 103 ? -6.127 6.142 20.408 1.00 88.62 103 GLN A O 1
ATOM 819 N N . PHE A 1 104 ? -7.826 4.732 20.042 1.00 89.00 104 PHE A N 1
ATOM 820 C CA . PHE A 1 104 ? -7.815 4.880 18.584 1.00 89.00 104 PHE A CA 1
ATOM 821 C C . PHE A 1 104 ? -7.911 6.341 18.115 1.00 89.00 104 PHE A C 1
ATOM 823 O O . PHE A 1 104 ? -7.123 6.796 17.288 1.00 89.00 104 PHE A O 1
ATOM 830 N N . ALA A 1 105 ? -8.782 7.151 18.724 1.00 84.88 105 ALA A N 1
ATOM 831 C CA . ALA A 1 105 ? -8.853 8.583 18.411 1.00 84.88 105 ALA A CA 1
ATOM 832 C C . ALA A 1 105 ? -7.555 9.344 18.767 1.00 84.88 105 ALA A C 1
ATOM 834 O O . ALA A 1 105 ? -7.202 10.339 18.127 1.00 84.88 105 ALA A O 1
ATOM 835 N N . GLN A 1 106 ? -6.828 8.895 19.797 1.00 82.75 106 GLN A N 1
ATOM 836 C CA . GLN A 1 106 ? -5.524 9.454 20.157 1.00 82.75 106 GLN A CA 1
ATOM 837 C C . GLN A 1 106 ? -4.441 9.037 19.160 1.00 82.75 106 GLN A C 1
ATOM 839 O O . GLN A 1 106 ? -3.612 9.877 18.804 1.00 82.75 106 GLN A O 1
ATOM 844 N N . LEU A 1 107 ? -4.487 7.795 18.676 1.00 87.44 107 LEU A N 1
ATOM 845 C CA . LEU A 1 107 ? -3.630 7.301 17.606 1.00 87.44 107 LEU A CA 1
ATOM 846 C C . LEU A 1 107 ? -3.771 8.156 16.348 1.00 87.44 107 LEU A C 1
ATOM 848 O O . LEU A 1 107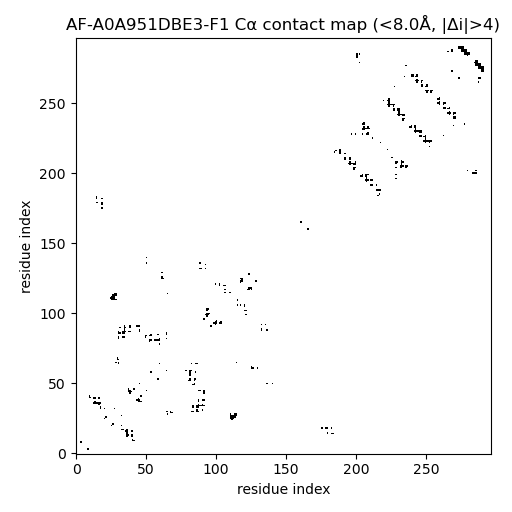 ? -2.777 8.721 15.897 1.00 87.44 107 LEU A O 1
ATOM 852 N N . LEU A 1 108 ? -4.991 8.353 15.845 1.00 84.25 108 LEU A N 1
ATOM 853 C CA . LEU A 1 108 ? -5.229 9.161 14.642 1.00 84.25 108 LEU A CA 1
ATOM 854 C C . LEU A 1 108 ? -4.695 10.589 14.792 1.00 84.25 108 LEU A C 1
ATOM 856 O O . LEU A 1 108 ? -4.003 11.101 13.916 1.00 84.25 108 LEU A O 1
ATOM 860 N N . ARG A 1 109 ? -4.940 11.220 15.945 1.00 82.81 109 ARG A N 1
ATOM 861 C CA . ARG A 1 109 ? -4.433 12.569 16.231 1.00 82.81 109 ARG A CA 1
ATOM 862 C C . ARG A 1 109 ? -2.909 12.650 16.246 1.00 82.81 109 ARG A C 1
ATOM 864 O O . ARG A 1 109 ? -2.363 13.614 15.718 1.00 82.81 109 ARG A O 1
ATOM 871 N N . ARG A 1 110 ? -2.230 11.680 16.867 1.00 82.88 110 ARG A N 1
ATOM 872 C CA . ARG A 1 110 ? -0.759 11.656 16.951 1.00 82.88 110 ARG A CA 1
ATOM 873 C C . ARG A 1 110 ? -0.104 11.277 15.623 1.00 82.88 110 ARG A C 1
ATOM 875 O O . ARG A 1 110 ? 1.006 11.722 15.364 1.00 82.88 110 ARG A O 1
ATOM 882 N N . SER A 1 111 ? -0.815 10.539 14.773 1.00 81.69 111 SER A N 1
ATOM 883 C CA . SER A 1 111 ? -0.321 10.087 13.466 1.00 81.69 111 SER A CA 1
ATOM 884 C C . SER A 1 111 ? -0.353 11.167 12.386 1.00 81.69 111 SER A C 1
ATOM 886 O O . SER A 1 111 ? 0.252 11.002 11.335 1.00 81.69 111 SER A O 1
ATOM 888 N N . ARG A 1 112 ? -1.025 12.306 12.617 1.00 74.69 112 ARG A N 1
ATOM 889 C CA . ARG A 1 112 ? -1.084 13.408 11.637 1.00 74.69 112 ARG A CA 1
ATOM 890 C C . ARG A 1 112 ? 0.298 13.936 11.228 1.00 74.69 112 ARG A C 1
ATOM 892 O O . ARG A 1 112 ? 0.430 14.479 10.136 1.00 74.69 112 ARG A O 1
ATOM 899 N N . GLY A 1 113 ? 1.299 13.793 12.099 1.00 69.06 113 GLY A N 1
ATOM 900 C CA . GLY A 1 113 ? 2.679 14.223 11.867 1.00 69.06 113 GLY A CA 1
ATOM 901 C C . GLY A 1 113 ? 3.652 13.115 11.455 1.00 69.06 113 GLY A C 1
ATOM 902 O O . GLY A 1 113 ? 4.846 13.395 11.403 1.00 69.06 113 GLY A O 1
ATOM 903 N N . GLY A 1 114 ? 3.186 11.887 11.199 1.00 71.38 114 GLY A N 1
ATOM 904 C CA . GLY A 1 114 ? 4.041 10.750 10.857 1.00 71.38 114 GLY A CA 1
ATOM 905 C C . GLY A 1 114 ? 3.786 9.528 11.735 1.00 7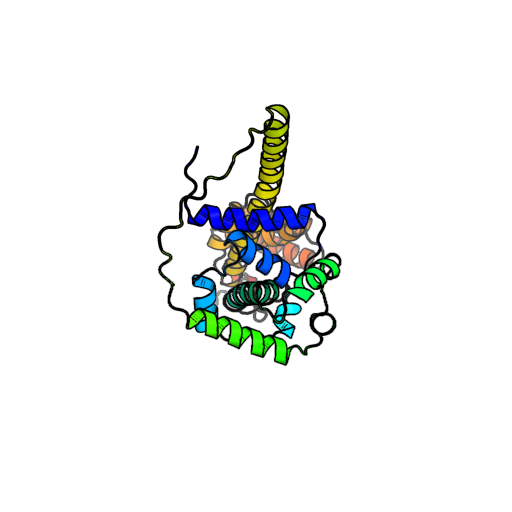1.38 114 GLY A C 1
ATOM 906 O O . GLY A 1 114 ? 2.667 9.280 12.181 1.00 71.38 114 GLY A O 1
ATOM 907 N N . ASN A 1 115 ? 4.840 8.752 11.978 1.00 75.19 115 ASN A N 1
ATOM 908 C CA . ASN A 1 115 ? 4.729 7.432 12.589 1.00 75.19 115 ASN A CA 1
ATOM 909 C C . ASN A 1 115 ? 4.405 7.508 14.102 1.00 75.19 115 ASN A C 1
ATOM 911 O O . ASN A 1 115 ? 5.226 8.009 14.878 1.00 75.19 115 ASN A O 1
ATOM 915 N N . PRO A 1 116 ? 3.224 7.045 14.560 1.00 79.62 116 PRO A N 1
ATOM 916 C CA . PRO A 1 116 ? 2.870 7.045 15.972 1.00 79.62 116 PRO A CA 1
ATOM 917 C C . PRO A 1 116 ? 3.559 5.887 16.709 1.00 79.62 116 PRO A C 1
ATOM 919 O O . PRO A 1 116 ? 3.629 4.765 16.214 1.00 79.62 116 PRO A O 1
ATOM 922 N N . ASN A 1 117 ? 3.994 6.115 17.949 1.00 87.00 117 ASN A N 1
ATOM 923 C CA . ASN A 1 117 ? 4.445 5.020 18.808 1.00 87.00 117 ASN A CA 1
ATOM 924 C C . ASN A 1 117 ? 3.225 4.331 19.452 1.00 87.00 117 ASN A C 1
ATOM 926 O O . ASN A 1 117 ? 2.618 4.879 20.379 1.00 87.00 117 ASN A O 1
ATOM 930 N N . LEU A 1 118 ? 2.862 3.145 18.949 1.00 88.88 118 LEU A N 1
ATOM 931 C CA . LEU A 1 118 ? 1.722 2.363 19.442 1.00 88.88 118 LEU A CA 1
ATOM 932 C C . LEU A 1 118 ? 1.874 1.943 20.905 1.00 88.88 118 LEU A C 1
ATOM 934 O O . LEU A 1 118 ? 0.894 2.005 21.649 1.00 88.88 118 LEU A O 1
ATOM 938 N N . GLU A 1 119 ? 3.077 1.581 21.345 1.00 90.81 119 GLU A N 1
ATOM 939 C CA . GLU A 1 119 ? 3.316 1.163 22.729 1.00 90.81 119 GLU A CA 1
ATOM 940 C C . GLU A 1 119 ? 3.063 2.315 23.706 1.00 90.81 119 GLU A C 1
ATOM 942 O O . GLU A 1 119 ? 2.395 2.156 24.724 1.00 90.81 119 GLU A O 1
ATOM 947 N N . SER A 1 120 ? 3.494 3.526 23.349 1.00 89.62 120 SER A N 1
ATOM 948 C CA . SER A 1 120 ? 3.245 4.733 24.142 1.00 89.62 120 SER A CA 1
ATOM 949 C C . SER A 1 120 ? 1.760 5.102 24.226 1.00 89.62 120 SER A C 1
ATOM 951 O O . SER A 1 120 ? 1.329 5.694 25.216 1.00 89.62 120 SER A O 1
ATOM 953 N N . ILE A 1 121 ? 0.983 4.809 23.183 1.00 88.62 121 ILE A N 1
ATOM 954 C CA . ILE A 1 121 ? -0.436 5.181 23.094 1.00 88.62 121 ILE A CA 1
ATOM 955 C C . ILE A 1 121 ? -1.320 4.158 23.805 1.00 88.62 121 ILE A C 1
ATOM 957 O O . ILE A 1 121 ? -2.277 4.529 24.482 1.00 88.62 121 ILE A O 1
ATOM 961 N N . THR A 1 122 ? -1.003 2.878 23.646 1.00 89.94 122 THR A N 1
ATOM 962 C CA . THR A 1 122 ? -1.786 1.769 24.202 1.00 89.94 122 THR A CA 1
ATOM 963 C C . THR A 1 122 ? -1.335 1.376 25.608 1.00 89.94 122 THR A C 1
ATOM 965 O O . THR A 1 122 ? -2.129 0.824 26.365 1.00 89.94 122 THR A O 1
ATOM 968 N N . GLY A 1 123 ? -0.082 1.670 25.971 1.00 92.19 123 GLY A N 1
ATOM 969 C CA . GLY A 1 123 ? 0.556 1.195 27.199 1.00 92.19 123 GLY A CA 1
ATOM 970 C C . GLY A 1 123 ? 0.960 -0.283 27.156 1.00 92.19 123 GLY A C 1
ATOM 971 O O . GLY A 1 123 ? 1.345 -0.823 28.189 1.00 92.19 123 GLY A O 1
ATOM 972 N N . LEU A 1 124 ? 0.851 -0.934 25.995 1.00 93.19 124 LEU A N 1
ATOM 973 C CA . LEU A 1 124 ? 1.170 -2.346 25.780 1.00 93.19 124 LEU A CA 1
ATOM 974 C C . LEU A 1 124 ? 2.423 -2.468 24.929 1.00 93.19 124 LEU A C 1
ATOM 976 O O . LEU A 1 124 ? 2.682 -1.600 24.101 1.00 93.19 124 LEU A O 1
ATOM 980 N N . ASN A 1 125 ? 3.171 -3.556 25.081 1.00 95.25 125 ASN A N 1
ATOM 981 C CA . ASN A 1 125 ? 4.286 -3.804 24.171 1.00 95.25 125 ASN A CA 1
ATOM 982 C C . ASN A 1 125 ? 3.814 -4.408 22.835 1.00 95.25 125 ASN A C 1
ATOM 984 O O . ASN A 1 125 ? 2.719 -4.970 22.742 1.00 95.25 125 ASN A O 1
ATOM 988 N N . LEU A 1 126 ? 4.654 -4.332 21.797 1.00 93.50 126 LEU A N 1
ATOM 989 C CA . LEU A 1 126 ? 4.302 -4.832 20.458 1.00 93.50 126 LEU A CA 1
ATOM 990 C C . LEU A 1 126 ? 3.936 -6.326 20.434 1.00 93.50 126 LEU A C 1
ATOM 992 O O . LEU A 1 126 ? 3.032 -6.719 19.701 1.00 93.50 126 LEU A O 1
ATOM 996 N N . ARG A 1 127 ? 4.568 -7.164 21.268 1.00 94.44 127 ARG A N 1
ATOM 997 C CA . ARG A 1 127 ? 4.235 -8.599 21.339 1.00 94.44 127 ARG A CA 1
ATOM 998 C C . ARG A 1 127 ? 2.831 -8.838 21.892 1.00 94.44 127 ARG A C 1
ATOM 1000 O O . ARG A 1 127 ? 2.135 -9.718 21.398 1.00 94.44 127 ARG A O 1
ATOM 1007 N N . GLU A 1 128 ? 2.408 -8.063 22.888 1.00 95.62 128 GLU A N 1
ATOM 1008 C CA . GLU A 1 128 ? 1.040 -8.132 23.418 1.00 95.62 128 GLU A CA 1
ATOM 1009 C C . GLU A 1 128 ? 0.014 -7.696 22.372 1.00 95.62 128 GLU A C 1
ATOM 1011 O O . GLU A 1 128 ? -0.999 -8.365 22.194 1.00 95.62 128 GLU A O 1
ATOM 1016 N N . ILE A 1 129 ? 0.294 -6.609 21.647 1.00 95.81 129 ILE A N 1
ATOM 1017 C CA . ILE A 1 129 ? -0.587 -6.115 20.580 1.00 95.81 129 ILE A CA 1
ATOM 1018 C C . ILE A 1 129 ? -0.709 -7.150 19.457 1.00 95.81 129 ILE A C 1
ATOM 1020 O O . ILE A 1 129 ? -1.807 -7.385 18.958 1.00 95.81 129 ILE A O 1
ATOM 1024 N N . MET A 1 130 ? 0.396 -7.801 19.089 1.00 95.56 130 MET A N 1
ATOM 1025 C CA . MET A 1 130 ? 0.392 -8.840 18.063 1.00 95.56 130 MET A CA 1
ATOM 1026 C C . MET A 1 130 ? -0.395 -10.082 18.496 1.00 95.56 130 MET A C 1
ATOM 1028 O O . MET A 1 130 ? -1.193 -10.619 17.729 1.00 95.56 130 MET A O 1
ATOM 1032 N N . ALA A 1 131 ? -0.233 -10.520 19.748 1.00 94.81 131 ALA A N 1
ATOM 1033 C CA . ALA A 1 131 ? -1.009 -11.631 20.295 1.00 94.81 131 ALA A CA 1
ATOM 1034 C C . ALA A 1 131 ? -2.518 -11.325 20.307 1.00 94.81 131 ALA A C 1
ATOM 1036 O O . ALA A 1 131 ? -3.325 -12.170 19.909 1.00 94.81 131 ALA A O 1
ATOM 1037 N N . ASP A 1 132 ? -2.895 -10.108 20.706 1.00 95.75 132 ASP A N 1
ATOM 1038 C CA . ASP A 1 132 ? -4.281 -9.642 20.665 1.00 95.75 132 ASP A CA 1
ATOM 1039 C C . ASP A 1 132 ? -4.822 -9.602 19.229 1.00 95.75 132 ASP A C 1
ATOM 1041 O O . ASP A 1 132 ? -5.963 -10.005 18.995 1.00 95.75 132 ASP A O 1
ATOM 1045 N N . LEU A 1 133 ? -4.006 -9.182 18.256 1.00 95.25 133 LEU A N 1
ATOM 1046 C CA . LEU A 1 133 ? -4.388 -9.144 16.846 1.00 95.25 133 LEU A CA 1
ATOM 1047 C C . LEU A 1 133 ? -4.652 -10.543 16.281 1.00 95.25 133 LEU A C 1
ATOM 1049 O O . LEU A 1 133 ? -5.681 -10.762 15.636 1.00 95.25 133 LEU A O 1
ATOM 1053 N N . HIS A 1 134 ? -3.784 -11.511 16.573 1.00 93.62 134 HIS A N 1
ATOM 1054 C CA . HIS A 1 134 ? -4.026 -12.907 16.207 1.00 93.62 134 HIS A CA 1
ATOM 1055 C C . HIS A 1 134 ? -5.319 -13.442 16.832 1.00 93.62 134 HIS A C 1
ATOM 1057 O O . HIS A 1 134 ? -6.119 -14.082 16.146 1.00 93.62 134 HIS A O 1
ATOM 1063 N N . ALA A 1 135 ? -5.562 -13.153 18.115 1.00 92.81 135 ALA A N 1
ATOM 1064 C CA . ALA A 1 135 ? -6.787 -13.565 18.796 1.00 92.81 135 ALA A CA 1
ATOM 1065 C C . ALA A 1 135 ? -8.038 -12.907 18.185 1.00 92.81 135 ALA A C 1
ATOM 1067 O O . ALA A 1 135 ? -9.052 -13.578 17.983 1.00 92.81 135 ALA A O 1
ATOM 1068 N N . TRP A 1 136 ? -7.960 -11.617 17.847 1.00 91.69 136 TRP A N 1
ATOM 1069 C CA . TRP A 1 136 ? -9.029 -10.857 17.196 1.00 91.69 136 TRP A CA 1
ATOM 1070 C C . TRP A 1 136 ? -9.418 -11.462 15.849 1.00 91.69 136 TRP A C 1
ATOM 1072 O O . TRP A 1 136 ? -10.596 -11.724 15.587 1.00 91.69 136 TRP A O 1
ATOM 1082 N N . VAL A 1 137 ? -8.416 -11.727 15.011 1.00 90.06 137 VAL A N 1
ATOM 1083 C CA . VAL A 1 137 ? -8.609 -12.341 13.700 1.00 90.06 137 VAL A CA 1
ATOM 1084 C C . VAL A 1 137 ? -9.159 -13.763 13.849 1.00 90.06 137 VAL A C 1
ATOM 1086 O O . VAL A 1 137 ? -10.148 -14.099 13.197 1.00 90.06 137 VAL A O 1
ATOM 1089 N N . GLY A 1 138 ? -8.620 -14.571 14.766 1.00 86.75 138 GLY A N 1
ATOM 1090 C CA . GLY A 1 138 ? -9.113 -15.926 15.036 1.00 86.75 138 GLY A CA 1
ATOM 1091 C C . GLY A 1 138 ? -10.577 -15.970 15.495 1.00 86.75 138 GLY A C 1
ATOM 1092 O O . GLY A 1 138 ? -11.352 -16.799 15.019 1.00 86.75 138 GLY A O 1
ATOM 1093 N N . ALA A 1 139 ? -10.999 -15.046 16.363 1.00 83.94 139 ALA A N 1
ATOM 1094 C CA . ALA A 1 139 ? -12.381 -14.981 16.847 1.00 83.94 139 ALA A CA 1
ATOM 1095 C C . ALA A 1 139 ? -13.389 -14.651 15.730 1.00 83.94 139 ALA A C 1
ATOM 1097 O O . ALA A 1 139 ? -14.486 -15.217 15.681 1.00 83.94 139 ALA A O 1
ATOM 1098 N N . ARG A 1 140 ? -13.018 -13.764 14.800 1.00 76.06 140 ARG A N 1
ATOM 1099 C CA . ARG A 1 140 ? -13.870 -13.393 13.657 1.00 76.06 140 ARG A CA 1
ATOM 1100 C C . ARG A 1 140 ? -13.904 -14.490 12.597 1.00 76.06 140 ARG A C 1
ATOM 1102 O O . ARG A 1 140 ? -14.948 -14.710 12.001 1.00 76.06 140 ARG A O 1
ATOM 1109 N N . GLN A 1 141 ? -12.821 -15.248 12.443 1.00 67.94 141 GLN A N 1
ATOM 1110 C CA . GLN A 1 141 ? -12.797 -16.444 11.595 1.00 67.94 141 GLN A CA 1
ATOM 1111 C C . GLN A 1 141 ? -13.677 -17.578 12.142 1.00 67.94 141 GLN A C 1
ATOM 1113 O O . GLN A 1 141 ? -14.322 -18.285 11.372 1.00 67.94 141 GLN A O 1
ATOM 1118 N N . ALA A 1 142 ? -13.735 -17.746 13.467 1.00 59.72 142 ALA A N 1
ATOM 1119 C CA . ALA A 1 142 ? -14.621 -18.719 14.111 1.00 59.72 142 ALA A CA 1
ATOM 1120 C C . ALA A 1 142 ? -16.108 -18.313 14.051 1.00 59.72 142 ALA A C 1
ATOM 1122 O O . ALA A 1 142 ? -16.998 -19.146 14.241 1.00 59.72 142 ALA A O 1
ATOM 1123 N N . SER A 1 143 ? -16.390 -17.039 13.772 1.00 55.75 143 SER A N 1
ATOM 1124 C CA . SER A 1 143 ? -17.744 -16.523 13.615 1.00 55.75 143 SER A CA 1
ATOM 1125 C C . SER A 1 143 ? -18.257 -16.857 12.210 1.00 55.75 143 SER A C 1
ATOM 1127 O O . SER A 1 143 ? -17.951 -16.167 11.244 1.00 55.75 143 SER A O 1
ATOM 1129 N N . SER A 1 144 ? -19.048 -17.930 12.077 1.00 39.62 144 SER A N 1
ATOM 1130 C CA . SER A 1 144 ? -19.825 -18.175 10.848 1.00 39.62 144 SER A CA 1
ATOM 1131 C C . SER A 1 144 ? -20.657 -16.933 10.496 1.00 39.62 144 SER A C 1
ATOM 1133 O O . SER A 1 144 ? -21.114 -16.254 11.422 1.00 39.62 144 SER A O 1
ATOM 1135 N N . PRO A 1 145 ? -20.898 -16.629 9.205 1.00 40.91 145 PRO A N 1
ATOM 1136 C CA . PRO A 1 145 ? -21.687 -15.465 8.830 1.00 40.91 145 PRO A CA 1
ATOM 1137 C C . PRO A 1 145 ? -23.065 -15.581 9.477 1.00 40.91 145 PRO A C 1
ATOM 1139 O O . PRO A 1 145 ? -23.867 -16.456 9.144 1.00 40.91 145 PRO A O 1
ATOM 1142 N N . ILE A 1 146 ? -23.326 -14.705 10.445 1.00 36.41 146 ILE A N 1
ATOM 1143 C CA . ILE A 1 146 ? -24.653 -14.556 11.021 1.00 36.41 146 ILE A CA 1
ATOM 1144 C C . ILE A 1 146 ? -25.547 -14.140 9.859 1.00 36.41 146 ILE A C 1
ATOM 1146 O O . ILE A 1 146 ? -25.353 -13.083 9.258 1.00 36.41 146 ILE A O 1
ATOM 1150 N N . THR A 1 147 ? -26.518 -14.985 9.518 1.00 29.06 147 THR A N 1
ATOM 1151 C CA . THR A 1 147 ? -27.588 -14.580 8.610 1.00 29.06 147 THR A CA 1
ATOM 1152 C C . THR A 1 147 ? -28.370 -13.496 9.335 1.00 29.06 147 THR A C 1
ATOM 1154 O O . THR A 1 147 ? -29.135 -13.782 10.257 1.00 29.06 147 THR A O 1
ATOM 1157 N N . LEU A 1 148 ? -28.113 -12.237 8.981 1.00 30.45 148 LEU A N 1
ATOM 1158 C CA . LEU A 1 148 ? -28.880 -11.119 9.504 1.00 30.45 148 LEU A CA 1
ATOM 1159 C C . LEU A 1 148 ? -30.344 -11.322 9.081 1.00 30.45 148 LEU A C 1
ATOM 1161 O O . LEU A 1 148 ? -30.598 -11.553 7.894 1.00 30.45 148 LEU A O 1
ATOM 1165 N N . PRO A 1 149 ? -31.324 -11.238 10.000 1.00 31.45 149 PRO A N 1
ATOM 1166 C CA . PRO A 1 149 ? -32.707 -11.076 9.579 1.00 31.45 149 PRO A CA 1
ATOM 1167 C C . PRO A 1 149 ? -32.796 -9.812 8.704 1.00 31.45 149 PRO A C 1
ATOM 1169 O O . PRO A 1 149 ? -32.040 -8.864 8.947 1.00 31.45 149 PRO A O 1
ATOM 1172 N N . PRO A 1 150 ? -33.672 -9.774 7.682 1.00 34.97 150 PRO A N 1
ATOM 1173 C CA . PRO A 1 150 ? -33.826 -8.591 6.845 1.00 34.97 150 PRO A CA 1
ATOM 1174 C C . PRO A 1 150 ? -34.042 -7.381 7.752 1.00 34.97 150 PRO A C 1
ATOM 1176 O O . PRO A 1 150 ? -34.940 -7.388 8.599 1.00 34.97 150 PRO A O 1
ATOM 1179 N N . ALA A 1 151 ? -33.157 -6.388 7.628 1.00 33.69 151 ALA A N 1
ATOM 1180 C CA . ALA A 1 151 ? -33.164 -5.226 8.500 1.00 33.69 151 ALA A CA 1
ATOM 1181 C C . ALA A 1 151 ? -34.567 -4.595 8.494 1.00 33.69 151 ALA A C 1
ATOM 1183 O O . ALA A 1 151 ? -35.161 -4.458 7.416 1.00 33.69 151 ALA A O 1
ATOM 1184 N N . PRO A 1 152 ? -35.123 -4.202 9.657 1.00 39.53 152 PRO A N 1
ATOM 1185 C CA . PRO A 1 152 ? -36.340 -3.410 9.661 1.00 39.53 152 PRO A CA 1
ATOM 1186 C C . PRO A 1 152 ? -36.075 -2.167 8.815 1.00 39.53 152 PRO A C 1
ATOM 1188 O O . PRO A 1 152 ? -35.037 -1.521 8.970 1.00 39.53 152 PRO A O 1
ATOM 1191 N N . VAL A 1 153 ? -36.986 -1.871 7.886 1.00 38.16 153 VAL A N 1
ATOM 1192 C CA . VAL A 1 153 ? -36.899 -0.696 7.016 1.00 38.16 153 VAL A CA 1
ATOM 1193 C C . VAL A 1 153 ? -36.901 0.541 7.908 1.00 38.16 153 VAL A C 1
ATOM 1195 O O . VAL A 1 153 ? -37.949 1.048 8.305 1.00 38.16 153 VAL A O 1
ATOM 1198 N N . MET A 1 154 ? -35.710 1.007 8.268 1.00 29.66 154 MET A N 1
ATOM 1199 C CA . MET A 1 154 ? -35.524 2.253 8.981 1.00 29.66 154 MET A CA 1
ATOM 1200 C C . MET A 1 154 ? -35.857 3.351 7.976 1.00 29.66 154 MET A C 1
ATOM 1202 O O . MET A 1 154 ? -35.130 3.557 7.004 1.00 29.66 154 MET A O 1
ATOM 1206 N N . ARG A 1 155 ? -37.006 4.013 8.154 1.00 35.31 155 ARG A N 1
ATOM 1207 C CA . ARG A 1 1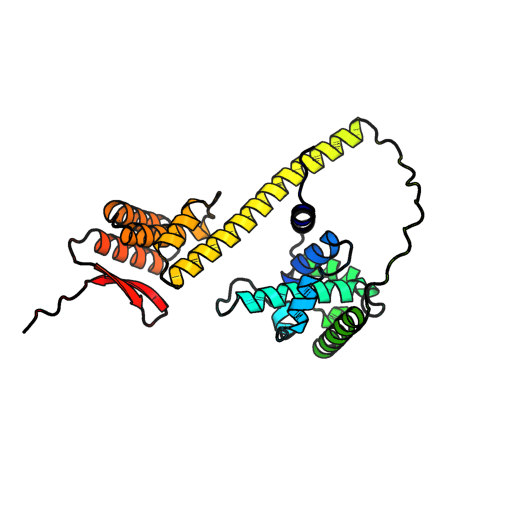55 ? -37.317 5.225 7.394 1.00 35.31 155 ARG A CA 1
ATOM 1208 C C . ARG A 1 155 ? -36.292 6.277 7.792 1.00 35.31 155 ARG A C 1
ATOM 1210 O O . ARG A 1 155 ? -36.378 6.851 8.871 1.00 35.31 155 ARG A O 1
ATOM 1217 N N . ILE A 1 156 ? -35.313 6.486 6.923 1.00 31.39 156 ILE A N 1
ATOM 1218 C CA . ILE A 1 156 ? -34.422 7.636 6.987 1.00 31.39 156 ILE A CA 1
ATOM 1219 C C . ILE A 1 156 ? -35.306 8.858 6.745 1.00 31.39 156 ILE A C 1
ATOM 1221 O O . ILE A 1 156 ? -35.884 8.999 5.666 1.00 31.39 156 ILE A O 1
ATOM 1225 N N . GLU A 1 157 ? -35.455 9.721 7.747 1.00 29.64 157 GLU A N 1
ATOM 1226 C CA . GLU A 1 157 ? -36.020 11.045 7.517 1.00 29.64 157 GLU A CA 1
ATOM 1227 C C . GLU A 1 157 ? -35.025 11.838 6.670 1.00 29.64 157 GLU A C 1
ATOM 1229 O O . GLU A 1 157 ? -33.975 12.276 7.133 1.00 29.64 157 GLU A O 1
ATOM 1234 N N . THR A 1 158 ? -35.333 11.965 5.383 1.00 28.69 158 THR A N 1
ATOM 1235 C CA . THR A 1 158 ? -34.574 12.800 4.459 1.00 28.69 158 THR A CA 1
ATOM 1236 C C . THR A 1 158 ? -35.059 14.238 4.595 1.00 28.69 158 THR A C 1
ATOM 1238 O O . THR A 1 158 ? -36.188 14.548 4.209 1.00 28.69 158 THR A O 1
ATOM 1241 N N . SER A 1 159 ? -34.217 15.134 5.101 1.00 35.66 159 SER A N 1
ATOM 1242 C CA . SER A 1 159 ? -34.418 16.568 4.913 1.00 35.66 159 SER A CA 1
ATOM 1243 C C . SER A 1 159 ? -33.989 16.948 3.493 1.00 35.66 159 SER A C 1
ATOM 1245 O O . SER A 1 159 ? -32.929 16.547 3.010 1.00 35.66 159 SER A O 1
ATOM 1247 N N . SER A 1 160 ? -34.836 17.690 2.776 1.00 33.00 160 SER A N 1
ATOM 1248 C CA . SER A 1 160 ? -34.494 18.171 1.438 1.00 33.00 160 SER A CA 1
ATOM 1249 C C . SER A 1 160 ? -33.382 19.213 1.543 1.00 33.00 160 SER A C 1
ATOM 1251 O O . SER A 1 160 ? -33.594 20.282 2.118 1.00 33.00 160 SER A O 1
ATOM 1253 N N . LEU A 1 161 ? -32.218 18.917 0.966 1.00 34.41 161 LEU A N 1
ATOM 1254 C CA . LEU A 1 161 ? -31.161 19.903 0.757 1.00 34.41 161 LEU A CA 1
ATOM 1255 C C . LEU A 1 161 ? -31.691 21.051 -0.108 1.00 34.41 161 LEU A C 1
ATOM 1257 O O . LEU A 1 161 ? -32.421 20.826 -1.081 1.00 34.41 161 LEU A O 1
ATOM 1261 N N . SER A 1 162 ? -31.312 22.286 0.222 1.00 42.78 162 SER A N 1
ATOM 1262 C CA . SER A 1 162 ? -31.598 23.413 -0.660 1.00 42.78 162 SER A CA 1
ATOM 1263 C C . SER A 1 162 ? -30.864 23.213 -1.993 1.00 42.78 162 SER A C 1
ATOM 1265 O O . SER A 1 162 ? -29.814 22.569 -2.055 1.00 42.78 162 SER A O 1
ATOM 1267 N N . LYS A 1 163 ? -31.388 23.772 -3.092 1.00 38.22 163 LYS A N 1
ATOM 1268 C CA . LYS A 1 163 ? -30.717 23.683 -4.405 1.00 38.22 163 LYS A CA 1
ATOM 1269 C C . LYS A 1 163 ? -29.289 24.244 -4.379 1.00 38.22 163 LYS A C 1
ATOM 1271 O O . LYS A 1 163 ? -28.461 23.787 -5.160 1.00 38.22 163 LYS A O 1
ATOM 1276 N N . ALA A 1 164 ? -29.013 25.210 -3.501 1.00 37.44 164 ALA A N 1
ATOM 1277 C CA . ALA A 1 164 ? -27.684 25.786 -3.331 1.00 37.44 164 ALA A CA 1
ATOM 1278 C C . ALA A 1 164 ? -26.733 24.803 -2.629 1.00 37.44 164 ALA A C 1
ATOM 1280 O O . ALA A 1 164 ? -25.642 24.558 -3.137 1.00 37.44 164 ALA A O 1
ATOM 1281 N N . ASP A 1 165 ? -27.180 24.164 -1.546 1.00 40.06 165 ASP A N 1
ATOM 1282 C CA . ASP A 1 165 ? -26.369 23.190 -0.800 1.00 40.06 165 ASP A CA 1
ATOM 1283 C C . ASP A 1 165 ? -26.121 21.920 -1.620 1.00 40.06 165 ASP A C 1
ATOM 1285 O O . ASP A 1 165 ? -25.015 21.384 -1.643 1.00 40.06 165 ASP A O 1
ATOM 1289 N N . ALA A 1 166 ? -27.129 21.477 -2.379 1.00 37.53 166 ALA A N 1
ATOM 1290 C CA . ALA A 1 166 ? -26.991 20.359 -3.304 1.00 37.53 166 ALA A CA 1
ATOM 1291 C C . ALA A 1 166 ? -25.982 20.665 -4.424 1.00 37.53 166 ALA A C 1
ATOM 1293 O O . ALA A 1 166 ? -25.208 19.787 -4.793 1.00 37.53 166 ALA A O 1
ATOM 1294 N N . ALA A 1 167 ? -25.960 21.895 -4.951 1.00 40.00 167 ALA A N 1
ATOM 1295 C CA . ALA A 1 167 ? -25.006 22.312 -5.978 1.00 40.00 167 ALA A CA 1
ATOM 1296 C C . ALA A 1 167 ? -23.577 22.460 -5.432 1.00 40.00 167 ALA A C 1
ATOM 1298 O O . ALA A 1 167 ? -22.626 22.112 -6.135 1.00 40.00 167 ALA A O 1
ATOM 1299 N N . LEU A 1 168 ? -23.422 22.923 -4.187 1.00 38.62 168 LEU A N 1
ATOM 1300 C CA . LEU A 1 168 ? -22.128 23.013 -3.512 1.00 38.62 168 LEU A CA 1
ATOM 1301 C C . LEU A 1 168 ? -21.538 21.615 -3.292 1.00 38.62 168 LEU A C 1
ATOM 1303 O O . LEU A 1 168 ? -20.431 21.344 -3.746 1.00 38.62 168 LEU A O 1
ATOM 1307 N N . LEU A 1 169 ? -22.331 20.696 -2.730 1.00 38.47 169 LEU A N 1
ATOM 1308 C CA . LEU A 1 169 ? -21.932 19.304 -2.508 1.00 38.47 169 LEU A CA 1
ATOM 1309 C C . LEU A 1 169 ? -21.640 18.568 -3.819 1.00 38.47 169 LEU A C 1
ATOM 1311 O O . LEU A 1 169 ? -20.674 17.819 -3.892 1.00 38.47 169 LEU A O 1
ATOM 1315 N N . LEU A 1 170 ? -22.420 18.795 -4.882 1.00 39.81 170 LEU A N 1
ATOM 1316 C CA . LEU A 1 170 ? -22.141 18.221 -6.208 1.00 39.81 170 LEU A CA 1
ATOM 1317 C C . LEU A 1 170 ? -20.857 18.769 -6.828 1.00 39.81 170 LEU A C 1
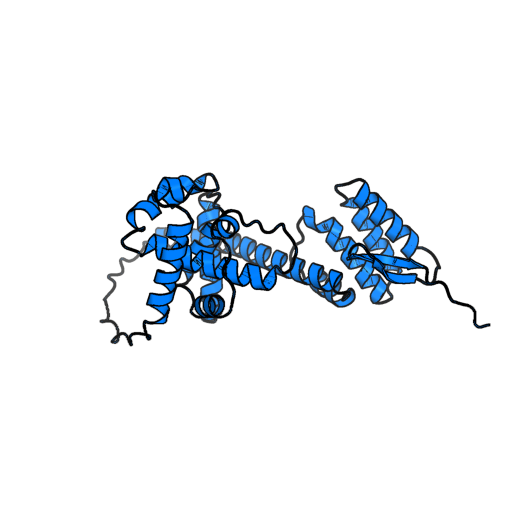ATOM 1319 O O . LEU A 1 170 ? -20.182 18.051 -7.563 1.00 39.81 170 LEU A O 1
ATOM 1323 N N . THR A 1 171 ? -20.532 20.032 -6.567 1.00 38.44 171 THR A N 1
ATOM 1324 C CA . THR A 1 171 ? -19.298 20.658 -7.051 1.00 38.44 171 THR A CA 1
ATOM 1325 C C . THR A 1 171 ? -18.100 20.145 -6.259 1.00 38.44 171 THR A C 1
ATOM 1327 O O . THR A 1 171 ? -17.096 19.776 -6.856 1.00 38.44 171 THR A O 1
ATOM 1330 N N . GLU A 1 172 ? -18.226 20.013 -4.940 1.00 40.38 172 GLU A N 1
ATOM 1331 C CA . GLU A 1 172 ? -17.206 19.406 -4.085 1.00 40.38 172 GLU A CA 1
ATOM 1332 C C . GLU A 1 172 ? -17.000 17.922 -4.397 1.00 40.38 172 GLU A C 1
ATOM 1334 O O . GLU A 1 172 ? -15.858 17.495 -4.498 1.00 40.38 172 GLU A O 1
ATOM 1339 N N . LEU A 1 173 ? -18.063 17.153 -4.651 1.00 37.12 173 LEU A N 1
ATOM 1340 C CA . LEU A 1 173 ? -17.983 15.756 -5.097 1.00 37.12 173 LEU A CA 1
ATOM 1341 C C . LEU A 1 173 ? -17.384 15.623 -6.498 1.00 37.12 173 LEU A C 1
ATOM 1343 O O . LEU A 1 173 ? -16.641 14.680 -6.753 1.00 37.12 173 LEU A O 1
ATOM 1347 N N . LYS A 1 174 ? -17.677 16.551 -7.416 1.00 40.78 174 LYS A N 1
ATOM 1348 C CA . LYS A 1 174 ? -17.039 16.573 -8.740 1.00 40.78 174 LYS A CA 1
ATOM 1349 C C . LYS A 1 174 ? -15.558 16.905 -8.635 1.00 40.78 174 LYS A C 1
ATOM 1351 O O . LYS A 1 174 ? -14.770 16.204 -9.255 1.00 40.78 174 LYS A O 1
ATOM 1356 N N . ASN A 1 175 ? -15.197 17.902 -7.830 1.00 40.53 175 ASN A N 1
ATOM 1357 C CA . ASN A 1 175 ? -13.818 18.349 -7.645 1.00 40.53 175 ASN A CA 1
ATOM 1358 C C . ASN A 1 175 ? -12.985 17.303 -6.892 1.00 40.53 175 ASN A C 1
ATOM 1360 O O . ASN A 1 175 ? -11.928 16.908 -7.383 1.00 40.53 175 ASN A O 1
ATOM 1364 N N . ALA A 1 176 ? -13.514 16.768 -5.786 1.00 37.12 176 ALA A N 1
ATOM 1365 C CA . ALA A 1 176 ? -12.939 15.635 -5.067 1.00 37.12 176 ALA A CA 1
ATOM 1366 C C . ALA A 1 176 ? -12.886 14.391 -5.959 1.00 37.12 176 ALA A C 1
ATOM 1368 O O . ALA A 1 176 ? -11.917 13.649 -5.905 1.00 37.12 176 ALA A O 1
ATOM 1369 N N . GLY A 1 177 ? -13.873 14.188 -6.832 1.00 38.19 177 GLY A N 1
ATOM 1370 C CA . GLY A 1 177 ? -13.872 13.134 -7.841 1.00 38.19 177 GLY A CA 1
ATOM 1371 C C . GLY A 1 177 ? -12.791 13.312 -8.907 1.00 38.19 177 GLY A C 1
ATOM 1372 O O . GLY A 1 177 ? -12.242 12.315 -9.354 1.00 38.19 177 GLY A O 1
ATOM 1373 N N . THR A 1 178 ? -12.436 14.533 -9.314 1.00 36.91 178 THR A N 1
ATOM 1374 C CA . THR A 1 178 ? -11.305 14.789 -10.230 1.00 36.91 178 THR A CA 1
ATOM 1375 C C . THR A 1 178 ? -9.957 14.582 -9.559 1.00 36.91 178 THR A C 1
ATOM 1377 O O . THR A 1 178 ? -9.111 13.915 -10.141 1.00 36.91 178 THR A O 1
ATOM 1380 N N . GLU A 1 179 ? -9.762 15.089 -8.342 1.00 38.59 179 GLU A N 1
ATOM 1381 C CA . GLU A 1 179 ? -8.512 14.903 -7.594 1.00 38.59 179 GLU A CA 1
ATOM 1382 C C . GLU A 1 179 ? -8.325 13.437 -7.184 1.00 38.59 179 GLU A C 1
ATOM 1384 O O . GLU A 1 179 ? -7.249 12.881 -7.381 1.00 38.59 179 GLU A O 1
ATOM 1389 N N . SER A 1 180 ? -9.398 12.766 -6.746 1.00 39.06 180 SER A N 1
ATOM 1390 C CA . SER A 1 180 ? -9.398 11.319 -6.493 1.00 39.06 180 SER A CA 1
ATOM 1391 C C . SER A 1 180 ? -9.180 10.540 -7.784 1.00 39.06 180 SER A C 1
ATOM 1393 O O . SER A 1 180 ? -8.387 9.617 -7.797 1.00 39.06 180 SER A O 1
ATOM 1395 N N . ARG A 1 181 ? -9.803 10.911 -8.913 1.00 42.50 181 ARG A N 1
ATOM 1396 C CA . ARG A 1 181 ? -9.509 10.268 -10.207 1.00 42.50 181 ARG A CA 1
ATOM 1397 C C . ARG A 1 181 ? -8.055 10.445 -10.601 1.00 42.50 181 ARG A C 1
ATOM 1399 O O . ARG A 1 181 ? -7.480 9.491 -11.101 1.00 42.50 181 ARG A O 1
ATOM 1406 N N . MET A 1 182 ? -7.459 11.614 -10.384 1.00 45.94 182 MET A N 1
ATOM 1407 C CA . MET A 1 182 ? -6.038 11.829 -10.651 1.00 45.94 182 MET A CA 1
ATOM 1408 C C . MET A 1 182 ? -5.167 10.982 -9.722 1.00 45.94 182 MET A C 1
ATOM 1410 O O . MET A 1 182 ? -4.250 10.338 -10.215 1.00 45.94 182 MET A O 1
ATOM 1414 N N . ALA A 1 183 ? -5.496 10.897 -8.431 1.00 44.72 183 ALA A N 1
ATOM 1415 C CA . ALA A 1 183 ? -4.790 10.057 -7.465 1.00 44.72 183 ALA A CA 1
ATOM 1416 C C . ALA A 1 183 ? -4.914 8.556 -7.785 1.00 44.72 183 ALA A C 1
ATOM 1418 O O . ALA A 1 183 ? -3.902 7.870 -7.850 1.00 44.72 183 ALA A O 1
ATOM 1419 N N . VAL A 1 184 ? -6.114 8.060 -8.105 1.00 46.62 184 VAL A N 1
ATOM 1420 C CA . VAL A 1 184 ? -6.366 6.671 -8.538 1.00 46.62 184 VAL A CA 1
ATOM 1421 C C . VAL A 1 184 ? -5.678 6.360 -9.852 1.00 46.62 184 VAL A C 1
ATOM 1423 O O . VAL A 1 184 ? -5.104 5.285 -10.020 1.00 46.62 184 VAL A O 1
ATOM 1426 N N . THR A 1 185 ? -5.730 7.294 -10.801 1.00 53.22 185 THR A N 1
ATOM 1427 C CA . THR A 1 185 ? -5.044 7.148 -12.088 1.00 53.22 185 THR A CA 1
ATOM 1428 C C . THR A 1 185 ? -3.538 7.098 -11.867 1.00 53.22 185 THR A C 1
ATOM 1430 O O . THR A 1 185 ? -2.877 6.268 -12.481 1.00 53.22 185 THR A O 1
ATOM 1433 N N . GLN A 1 186 ? -3.008 7.911 -10.949 1.00 54.53 186 GLN A N 1
ATOM 1434 C CA . GLN A 1 186 ? -1.592 7.925 -10.604 1.00 54.53 186 GLN A CA 1
ATOM 1435 C C . GLN A 1 186 ? -1.170 6.651 -9.861 1.00 54.53 186 GLN A C 1
ATOM 1437 O O . GLN A 1 186 ? -0.201 6.028 -10.270 1.00 54.53 186 GLN A O 1
ATOM 1442 N N . ALA A 1 187 ? -1.922 6.190 -8.861 1.00 53.38 187 ALA A N 1
ATOM 1443 C CA . ALA A 1 187 ? -1.650 4.938 -8.151 1.00 53.38 187 ALA A CA 1
ATOM 1444 C C . ALA A 1 187 ? -1.749 3.716 -9.084 1.00 53.38 187 ALA A C 1
ATOM 1446 O O . ALA A 1 187 ? -0.927 2.799 -9.036 1.00 53.38 187 ALA A O 1
ATOM 1447 N N . SER A 1 188 ? -2.717 3.724 -10.004 1.00 59.34 188 SER A N 1
ATOM 1448 C CA . SER A 1 188 ? -2.846 2.700 -11.046 1.00 59.34 188 SER A CA 1
ATOM 1449 C C . SER A 1 188 ? -1.691 2.749 -12.050 1.00 59.34 188 SER A C 1
ATOM 1451 O O . SER A 1 188 ? -1.224 1.697 -12.492 1.00 59.34 188 SER A O 1
ATOM 1453 N N . ALA A 1 189 ? -1.219 3.947 -12.410 1.00 64.12 189 ALA A N 1
ATOM 1454 C CA . ALA A 1 189 ? -0.044 4.133 -13.255 1.00 64.12 189 ALA A CA 1
ATOM 1455 C C . ALA A 1 189 ? 1.224 3.641 -12.547 1.00 64.12 189 ALA A C 1
ATOM 1457 O O . ALA A 1 189 ? 1.989 2.887 -13.138 1.00 64.12 189 ALA A O 1
ATOM 1458 N N . ASP A 1 190 ? 1.389 3.956 -11.265 1.00 62.84 190 ASP A N 1
ATOM 1459 C CA . ASP A 1 190 ? 2.527 3.526 -10.455 1.00 62.84 190 ASP A CA 1
ATOM 1460 C C . ASP A 1 190 ? 2.558 1.999 -10.309 1.00 62.84 190 ASP A C 1
ATOM 1462 O O . ASP A 1 190 ? 3.597 1.371 -10.510 1.00 62.84 190 ASP A O 1
ATOM 1466 N N . LYS A 1 191 ? 1.403 1.363 -10.077 1.00 71.38 191 LYS A N 1
ATOM 1467 C CA . LYS A 1 191 ? 1.295 -0.102 -10.057 1.00 71.38 191 LYS A CA 1
ATOM 1468 C C . LYS A 1 191 ? 1.695 -0.730 -11.394 1.00 71.38 191 LYS A C 1
ATOM 1470 O O . LYS A 1 191 ? 2.441 -1.710 -11.410 1.00 71.38 191 LYS A O 1
ATOM 1475 N N . LYS A 1 192 ? 1.205 -0.192 -12.514 1.00 69.25 192 LYS A N 1
ATOM 1476 C CA . LYS A 1 192 ? 1.558 -0.684 -13.857 1.00 69.25 192 LYS A CA 1
ATOM 1477 C C . LYS A 1 192 ? 3.036 -0.461 -14.176 1.00 69.25 192 LYS A C 1
ATOM 1479 O O . LYS A 1 192 ? 3.670 -1.340 -14.749 1.00 69.25 192 LYS A O 1
ATOM 1484 N N . TYR A 1 193 ? 3.589 0.675 -13.763 1.00 73.19 193 TYR A N 1
ATOM 1485 C CA . TYR A 1 193 ? 5.010 0.973 -13.880 1.00 73.19 193 TYR A CA 1
ATOM 1486 C C . TYR A 1 193 ? 5.846 -0.077 -13.135 1.00 73.19 193 TYR A C 1
ATOM 1488 O O . TYR A 1 193 ? 6.746 -0.669 -13.724 1.00 73.19 193 TYR A O 1
ATOM 1496 N N . MET A 1 194 ? 5.486 -0.410 -11.891 1.00 68.69 194 MET A N 1
ATOM 1497 C CA . MET A 1 194 ? 6.180 -1.445 -11.112 1.00 68.69 194 MET A CA 1
ATOM 1498 C C . MET A 1 194 ? 6.061 -2.843 -11.733 1.00 68.69 194 MET A C 1
ATOM 1500 O O . MET A 1 194 ? 7.024 -3.607 -11.727 1.00 68.69 194 MET A O 1
ATOM 1504 N N . GLN A 1 195 ? 4.904 -3.188 -12.306 1.00 71.81 195 GLN A N 1
ATOM 1505 C CA . GLN A 1 195 ? 4.737 -4.448 -13.039 1.00 71.81 195 GLN A CA 1
ATOM 1506 C C . GLN A 1 195 ? 5.653 -4.523 -14.262 1.00 71.81 195 GLN A C 1
ATOM 1508 O O . GLN A 1 195 ? 6.237 -5.574 -14.514 1.00 71.81 195 GLN A O 1
ATOM 1513 N N . ALA A 1 196 ? 5.808 -3.415 -14.982 1.00 73.06 196 ALA A N 1
ATOM 1514 C CA . ALA A 1 196 ? 6.683 -3.355 -16.138 1.00 73.06 196 ALA A CA 1
ATOM 1515 C C . ALA A 1 196 ? 8.170 -3.408 -15.757 1.00 73.06 196 ALA A C 1
ATOM 1517 O O . ALA A 1 196 ? 8.935 -4.104 -16.414 1.00 73.06 196 ALA A O 1
ATOM 1518 N N . VAL A 1 197 ? 8.581 -2.749 -14.668 1.00 75.38 197 VAL A N 1
ATOM 1519 C CA . VAL A 1 197 ? 9.949 -2.882 -14.131 1.00 75.38 197 VAL A CA 1
ATOM 1520 C C . VAL A 1 197 ? 10.232 -4.326 -13.699 1.00 75.38 197 VAL A C 1
ATOM 1522 O O . VAL A 1 197 ? 11.311 -4.847 -13.965 1.00 75.38 197 VAL A O 1
ATOM 1525 N N . ALA A 1 198 ? 9.265 -5.003 -13.076 1.00 70.44 198 ALA A N 1
ATOM 1526 C CA . ALA A 1 198 ? 9.414 -6.411 -12.712 1.00 70.44 198 ALA A CA 1
ATOM 1527 C C . ALA A 1 198 ? 9.565 -7.311 -13.951 1.00 70.44 198 ALA A C 1
ATOM 1529 O O . ALA A 1 198 ? 10.496 -8.105 -14.006 1.00 70.44 198 ALA A O 1
ATOM 1530 N N . ALA A 1 199 ? 8.713 -7.131 -14.966 1.00 73.44 199 ALA A N 1
ATOM 1531 C CA . ALA A 1 199 ? 8.822 -7.855 -16.235 1.00 73.44 199 ALA A CA 1
ATOM 1532 C C . ALA A 1 199 ? 10.182 -7.617 -16.914 1.00 73.44 199 ALA A C 1
ATOM 1534 O O . ALA A 1 199 ? 10.817 -8.554 -17.390 1.00 73.44 199 ALA A O 1
ATOM 1535 N N . PHE A 1 200 ? 10.675 -6.376 -16.877 1.00 78.62 200 PHE A N 1
ATOM 1536 C CA . PHE A 1 200 ? 11.998 -6.022 -17.378 1.00 78.62 200 PHE A CA 1
ATOM 1537 C C . PHE A 1 200 ? 13.107 -6.795 -16.651 1.00 78.62 200 PHE A C 1
ATOM 1539 O O . PHE A 1 200 ? 13.993 -7.355 -17.296 1.00 78.62 200 PHE A O 1
ATOM 1546 N N . ASN A 1 201 ? 13.052 -6.868 -15.320 1.00 77.12 201 ASN A N 1
ATOM 1547 C CA . ASN A 1 201 ? 14.021 -7.618 -14.517 1.00 77.12 201 ASN A CA 1
ATOM 1548 C C . ASN A 1 201 ? 13.949 -9.132 -14.773 1.00 77.12 201 ASN A C 1
ATOM 1550 O O . ASN A 1 201 ? 14.990 -9.782 -14.808 1.00 77.12 201 ASN A O 1
ATOM 1554 N N . ASP A 1 202 ? 12.759 -9.671 -15.045 1.00 78.12 202 ASP A N 1
ATOM 1555 C CA . ASP A 1 202 ? 12.552 -11.078 -15.422 1.00 78.12 202 ASP A CA 1
ATOM 1556 C C . ASP A 1 202 ? 13.002 -11.394 -16.866 1.00 78.12 202 ASP A C 1
ATOM 1558 O O . ASP A 1 202 ? 12.974 -12.548 -17.299 1.00 78.12 202 ASP A O 1
ATOM 1562 N N . GLY A 1 203 ? 13.446 -10.384 -17.621 1.00 78.06 203 GLY A N 1
ATOM 1563 C CA . GLY A 1 203 ? 13.928 -10.519 -18.996 1.00 78.06 203 GLY A CA 1
ATOM 1564 C C . GLY A 1 203 ? 12.844 -10.396 -20.071 1.00 78.06 203 GLY A C 1
ATOM 1565 O O . GLY A 1 203 ? 13.141 -10.560 -21.255 1.00 78.06 203 GLY A O 1
ATOM 1566 N N . ASP A 1 204 ? 11.604 -10.075 -19.695 1.00 84.19 204 ASP A N 1
ATOM 1567 C CA . ASP A 1 204 ? 10.518 -9.743 -20.621 1.00 84.19 204 ASP A CA 1
ATOM 1568 C C . ASP A 1 204 ? 10.602 -8.266 -21.041 1.00 84.19 204 ASP A C 1
ATOM 1570 O O . ASP A 1 204 ? 9.828 -7.405 -20.619 1.00 84.19 204 ASP A O 1
ATOM 1574 N N . PHE A 1 205 ? 11.608 -7.953 -21.860 1.00 86.81 205 PHE A N 1
ATOM 1575 C CA . PHE A 1 205 ? 11.905 -6.582 -22.292 1.00 86.81 205 PHE A CA 1
ATOM 1576 C C . PHE A 1 205 ? 10.811 -5.980 -23.177 1.00 86.81 205 PHE A C 1
ATOM 1578 O O . PHE A 1 205 ? 10.500 -4.793 -23.064 1.00 86.81 205 PHE A O 1
ATOM 1585 N N . GLU A 1 206 ? 10.235 -6.794 -24.061 1.00 85.19 206 GLU A N 1
ATOM 1586 C CA . GLU A 1 206 ? 9.178 -6.365 -24.973 1.00 85.19 206 GLU A CA 1
ATOM 1587 C C . GLU A 1 206 ? 7.879 -6.124 -24.194 1.00 85.19 206 GLU A C 1
ATOM 1589 O O . GLU A 1 206 ? 7.331 -5.025 -24.259 1.00 85.19 206 GLU A O 1
ATOM 1594 N N . GLY A 1 207 ? 7.448 -7.073 -23.353 1.00 80.31 207 GLY A N 1
ATOM 1595 C CA . GLY A 1 207 ? 6.257 -6.917 -22.515 1.00 80.31 207 GLY A CA 1
ATOM 1596 C C . GLY A 1 207 ? 6.370 -5.771 -21.505 1.00 80.31 207 GLY A C 1
ATOM 1597 O O . GLY A 1 207 ? 5.391 -5.050 -21.268 1.00 80.31 207 GLY A O 1
ATOM 1598 N N . ALA A 1 208 ? 7.567 -5.531 -20.961 1.00 78.44 208 ALA A N 1
ATOM 1599 C CA . ALA A 1 208 ? 7.839 -4.390 -20.092 1.00 78.44 208 ALA A CA 1
ATOM 1600 C C . ALA A 1 208 ? 7.646 -3.048 -20.811 1.00 78.44 208 ALA A C 1
ATOM 1602 O O . ALA A 1 208 ? 6.925 -2.175 -20.316 1.00 78.44 208 ALA A O 1
ATOM 1603 N N . PHE A 1 209 ? 8.247 -2.878 -21.992 1.00 86.69 209 PHE A N 1
ATOM 1604 C CA . PHE A 1 209 ? 8.112 -1.640 -22.758 1.00 86.69 209 PHE A CA 1
ATOM 1605 C C . PHE A 1 209 ? 6.672 -1.414 -23.233 1.00 86.69 209 PHE A C 1
ATOM 1607 O O . PHE A 1 209 ? 6.134 -0.313 -23.086 1.00 86.69 209 PHE A O 1
ATOM 1614 N N . GLU A 1 210 ? 6.018 -2.467 -23.719 1.00 83.88 210 GLU A N 1
ATOM 1615 C CA . GLU A 1 210 ? 4.618 -2.450 -24.141 1.00 83.88 210 GLU A CA 1
ATOM 1616 C C . GLU A 1 210 ? 3.680 -2.038 -23.001 1.00 83.88 210 GLU A C 1
ATOM 1618 O O . GLU A 1 210 ? 2.753 -1.249 -23.194 1.00 83.88 210 GLU A O 1
ATOM 1623 N N . SER A 1 211 ? 3.955 -2.500 -21.784 1.00 73.88 211 SER A N 1
ATOM 1624 C CA . SER A 1 211 ? 3.202 -2.096 -20.598 1.00 73.88 211 SER A CA 1
ATOM 1625 C C . SER A 1 211 ? 3.465 -0.630 -20.236 1.00 73.88 211 SER A C 1
ATOM 1627 O O . SER A 1 211 ? 2.514 0.125 -20.010 1.00 73.88 211 SER A O 1
ATOM 1629 N N . MET A 1 212 ? 4.729 -0.190 -20.243 1.00 80.06 212 MET A N 1
ATOM 1630 C CA . MET A 1 212 ? 5.105 1.185 -19.892 1.00 80.06 212 MET A CA 1
ATOM 1631 C C . MET A 1 212 ? 4.585 2.236 -20.873 1.00 80.06 212 MET A C 1
ATOM 1633 O O . MET A 1 212 ? 4.146 3.299 -20.441 1.00 80.06 212 MET A O 1
ATOM 1637 N N . ARG A 1 213 ? 4.573 1.963 -22.183 1.00 80.62 213 ARG A N 1
ATOM 1638 C CA . ARG A 1 213 ? 4.078 2.933 -23.181 1.00 80.62 213 ARG A CA 1
ATOM 1639 C C . ARG A 1 213 ? 2.572 3.202 -23.075 1.00 80.62 213 ARG A C 1
ATOM 1641 O O . ARG A 1 213 ? 2.077 4.145 -23.684 1.00 80.62 213 ARG A O 1
ATOM 1648 N N . THR A 1 214 ? 1.833 2.366 -22.337 1.00 78.56 214 THR A N 1
ATOM 1649 C CA . THR A 1 214 ? 0.396 2.556 -22.066 1.00 78.56 214 THR A CA 1
ATOM 1650 C C . THR A 1 214 ? 0.122 3.342 -20.785 1.00 78.56 214 THR A C 1
ATOM 1652 O O . THR A 1 214 ? -1.043 3.554 -20.435 1.00 78.56 214 THR A O 1
ATOM 1655 N N . LEU A 1 215 ? 1.169 3.763 -20.067 1.00 71.88 215 LEU A N 1
ATOM 1656 C CA . LEU A 1 215 ? 1.015 4.551 -18.854 1.00 71.88 215 LEU A CA 1
ATOM 1657 C C . LEU A 1 215 ? 0.422 5.929 -19.186 1.00 71.88 215 LEU A C 1
ATOM 1659 O O . LEU A 1 215 ? 0.917 6.614 -20.081 1.00 71.88 215 LEU A O 1
ATOM 1663 N N . PRO A 1 216 ? -0.629 6.359 -18.467 1.00 67.12 216 PRO A N 1
ATOM 1664 C CA . PRO A 1 216 ? -1.267 7.651 -18.711 1.00 67.12 216 PRO A CA 1
ATOM 1665 C C . PRO A 1 216 ? -0.375 8.834 -18.301 1.00 67.12 216 PRO A C 1
ATOM 1667 O O . PRO A 1 216 ? -0.527 9.931 -18.833 1.00 67.12 216 PRO A O 1
ATOM 1670 N N . SER A 1 217 ? 0.547 8.618 -17.361 1.00 72.56 217 SER A N 1
ATOM 1671 C CA . SER A 1 217 ? 1.533 9.590 -16.893 1.00 72.56 217 SER A CA 1
ATOM 1672 C C . SER A 1 217 ? 2.790 8.868 -16.400 1.00 72.56 217 SER A C 1
ATOM 1674 O O . SER A 1 217 ? 2.721 7.733 -15.929 1.00 72.56 217 SER A O 1
ATOM 1676 N N . ILE A 1 218 ? 3.938 9.542 -16.503 1.00 74.56 218 ILE A N 1
ATOM 1677 C CA . ILE A 1 218 ? 5.225 9.090 -15.959 1.00 74.56 218 ILE A CA 1
ATOM 1678 C C . ILE A 1 218 ? 5.750 10.211 -15.073 1.00 74.56 218 ILE A C 1
ATOM 1680 O O . ILE A 1 218 ? 5.830 11.363 -15.515 1.00 74.56 218 ILE A O 1
ATOM 1684 N N . ARG A 1 219 ? 6.081 9.890 -13.822 1.00 75.12 219 ARG A N 1
ATOM 1685 C CA . ARG A 1 219 ? 6.629 10.876 -12.888 1.00 75.12 219 ARG A CA 1
ATOM 1686 C C . ARG A 1 219 ? 8.067 11.232 -13.259 1.00 75.12 219 ARG A C 1
ATOM 1688 O O . ARG A 1 219 ? 8.773 10.427 -13.857 1.00 75.12 219 ARG A O 1
ATOM 1695 N N . GLU A 1 220 ? 8.518 12.427 -12.885 1.00 74.94 220 GLU A N 1
ATOM 1696 C CA . GLU A 1 220 ? 9.881 12.894 -13.195 1.00 74.94 220 GLU A CA 1
ATOM 1697 C C . GLU A 1 220 ? 10.967 11.924 -12.704 1.00 74.94 220 GLU A C 1
ATOM 1699 O O . GLU A 1 220 ? 11.898 11.627 -13.446 1.00 74.94 220 GLU A O 1
ATOM 1704 N N . ASP A 1 221 ? 10.802 11.357 -11.506 1.00 74.38 221 ASP A N 1
ATOM 1705 C CA . ASP A 1 221 ? 11.715 10.374 -10.906 1.00 74.38 221 ASP A CA 1
ATOM 1706 C C . ASP A 1 221 ? 11.736 9.018 -11.637 1.00 74.38 221 ASP A C 1
ATOM 1708 O O . ASP A 1 221 ? 12.668 8.237 -11.473 1.00 74.38 221 ASP A O 1
ATOM 1712 N N . GLN A 1 222 ? 10.728 8.731 -12.465 1.00 81.12 222 GLN A N 1
ATOM 1713 C CA . GLN A 1 222 ? 10.594 7.480 -13.218 1.00 81.12 222 GLN A CA 1
ATOM 1714 C C . GLN A 1 222 ? 11.116 7.585 -14.658 1.00 81.12 222 GLN A C 1
ATOM 1716 O O . GLN A 1 222 ? 11.318 6.562 -15.315 1.00 81.12 222 GLN A O 1
ATOM 1721 N N . LYS A 1 223 ? 11.327 8.801 -15.179 1.00 83.25 223 LYS A N 1
ATOM 1722 C CA . LYS A 1 223 ? 11.633 9.015 -16.603 1.00 83.25 223 LYS A CA 1
ATOM 1723 C C . LYS A 1 223 ? 12.931 8.357 -17.044 1.00 83.25 223 LYS A C 1
ATOM 1725 O O . LYS A 1 223 ? 12.963 7.789 -18.131 1.00 83.25 223 LYS A O 1
ATOM 1730 N N . PHE A 1 224 ? 13.972 8.404 -16.212 1.00 84.00 224 PHE A N 1
ATOM 1731 C CA . PHE A 1 224 ? 15.240 7.735 -16.508 1.00 84.00 224 PHE A CA 1
ATOM 1732 C C . PHE A 1 224 ? 15.016 6.242 -16.786 1.00 84.00 224 PHE A C 1
ATOM 1734 O O . PHE A 1 224 ? 15.292 5.753 -17.880 1.00 84.00 224 PHE A O 1
ATOM 1741 N N . ASN A 1 225 ? 14.408 5.547 -15.825 1.00 80.81 225 ASN A N 1
ATOM 1742 C CA . ASN A 1 225 ? 14.136 4.115 -15.905 1.00 80.81 225 ASN A CA 1
ATOM 1743 C C . ASN A 1 225 ? 13.170 3.758 -17.039 1.00 80.81 225 ASN A C 1
ATOM 1745 O O . ASN A 1 225 ? 13.383 2.759 -17.719 1.00 80.81 225 ASN A O 1
ATOM 1749 N N . TYR A 1 226 ? 12.151 4.583 -17.297 1.00 87.06 226 TYR A N 1
ATOM 1750 C CA . TYR A 1 226 ? 11.270 4.402 -18.453 1.00 87.06 226 TYR A CA 1
ATOM 1751 C C . TYR A 1 226 ? 12.058 4.348 -19.766 1.00 87.06 226 TYR A C 1
ATOM 1753 O O . TYR A 1 226 ? 11.860 3.446 -20.580 1.00 87.06 226 TYR A O 1
ATOM 1761 N N . TRP A 1 227 ? 12.974 5.296 -19.969 1.00 88.56 227 TRP A N 1
ATOM 1762 C CA . TRP A 1 227 ? 13.761 5.364 -21.195 1.00 88.56 227 TRP A CA 1
ATOM 1763 C C . TRP A 1 227 ? 14.796 4.241 -21.300 1.00 88.56 227 TRP A C 1
ATOM 1765 O O . TRP A 1 227 ? 15.054 3.766 -22.407 1.00 88.56 227 TRP A O 1
ATOM 1775 N N . ILE A 1 228 ? 15.324 3.753 -20.172 1.00 88.12 228 ILE A N 1
ATOM 1776 C CA . ILE A 1 228 ? 16.134 2.528 -20.140 1.00 88.12 228 ILE A CA 1
ATOM 1777 C C . ILE A 1 228 ? 15.297 1.320 -20.580 1.00 88.12 228 ILE A C 1
ATOM 1779 O O . ILE A 1 228 ? 15.684 0.626 -21.518 1.00 88.12 228 ILE A O 1
ATOM 1783 N N . VAL A 1 229 ? 14.117 1.099 -19.991 1.00 83.25 229 VAL A N 1
ATOM 1784 C CA . VAL A 1 229 ? 13.218 -0.006 -20.381 1.00 83.25 229 VAL A CA 1
ATOM 1785 C C . VAL A 1 229 ? 12.842 0.086 -21.861 1.00 83.25 229 VAL A C 1
ATOM 1787 O O . VAL A 1 229 ? 12.882 -0.920 -22.571 1.00 83.25 229 VAL A O 1
ATOM 1790 N N . ALA A 1 230 ? 12.557 1.292 -22.359 1.00 85.62 230 ALA A N 1
ATOM 1791 C CA . ALA A 1 230 ? 12.278 1.525 -23.769 1.00 85.62 230 ALA A CA 1
ATOM 1792 C C . ALA A 1 230 ? 13.453 1.148 -24.676 1.00 85.62 230 ALA A C 1
ATOM 1794 O O . ALA A 1 230 ? 13.248 0.472 -25.681 1.00 85.62 230 ALA A O 1
ATOM 1795 N N . ALA A 1 231 ? 14.683 1.521 -24.316 1.00 84.19 231 ALA A N 1
ATOM 1796 C CA . ALA A 1 231 ? 15.866 1.188 -25.105 1.00 84.19 231 ALA A CA 1
ATOM 1797 C C . ALA A 1 231 ? 16.046 -0.331 -25.265 1.00 84.19 231 ALA A C 1
ATOM 1799 O O . ALA A 1 231 ? 16.287 -0.820 -26.369 1.00 84.19 231 ALA A O 1
ATOM 1800 N N . PHE A 1 232 ? 15.875 -1.094 -24.187 1.00 86.31 232 PHE A N 1
ATOM 1801 C CA . PHE A 1 232 ? 15.975 -2.554 -24.225 1.00 86.31 232 PHE A CA 1
ATOM 1802 C C . PHE A 1 232 ? 14.797 -3.218 -24.944 1.00 86.31 232 PHE A C 1
ATOM 1804 O O . PHE A 1 232 ? 15.028 -4.127 -25.738 1.00 86.31 232 PHE A O 1
ATOM 1811 N N . GLY A 1 233 ? 13.558 -2.776 -24.703 1.00 84.12 233 GLY A N 1
ATOM 1812 C CA . GLY A 1 233 ? 12.374 -3.325 -25.370 1.00 84.12 233 GLY A CA 1
ATOM 1813 C C . GLY A 1 233 ? 12.402 -3.088 -26.880 1.00 84.12 233 GLY A C 1
ATOM 1814 O O . GLY A 1 233 ? 12.223 -4.020 -27.664 1.00 84.12 233 GLY A O 1
ATOM 1815 N N . LEU A 1 234 ? 12.749 -1.869 -27.303 1.00 86.94 234 LEU A N 1
ATOM 1816 C CA . LEU A 1 234 ? 12.932 -1.532 -28.717 1.00 86.94 234 LEU A CA 1
ATOM 1817 C C . LEU A 1 234 ? 14.065 -2.353 -29.340 1.00 86.94 234 LEU A C 1
ATOM 1819 O O . LEU A 1 234 ? 13.899 -2.899 -30.429 1.00 86.94 234 LEU A O 1
ATOM 1823 N N . PHE A 1 235 ? 15.183 -2.534 -28.632 1.00 89.31 235 PHE A N 1
ATOM 1824 C CA . PHE A 1 235 ? 16.270 -3.381 -29.117 1.00 89.31 235 PHE A CA 1
ATOM 1825 C C . PHE A 1 235 ? 15.850 -4.855 -29.250 1.00 89.31 235 PHE A C 1
ATOM 1827 O O . PHE A 1 235 ? 16.167 -5.480 -30.263 1.00 89.31 235 PHE A O 1
ATOM 1834 N N . ALA A 1 236 ? 15.106 -5.395 -28.279 1.00 87.25 236 ALA A N 1
ATOM 1835 C CA . ALA A 1 236 ? 14.580 -6.760 -28.312 1.00 87.25 236 ALA A CA 1
ATOM 1836 C C . ALA A 1 236 ? 13.617 -6.984 -29.493 1.00 87.25 236 ALA A C 1
ATOM 1838 O O . ALA A 1 236 ?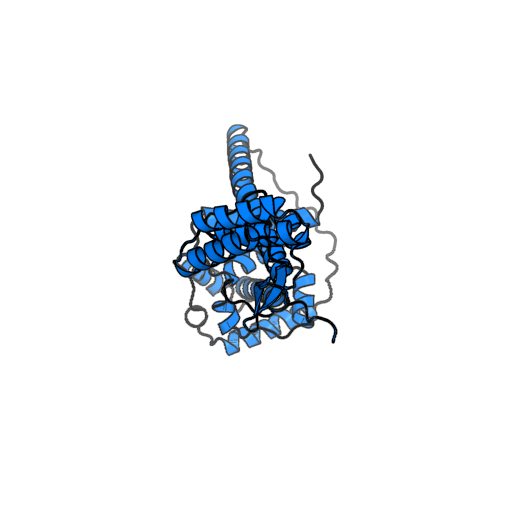 13.681 -8.028 -30.138 1.00 87.25 236 ALA A O 1
ATOM 1839 N N . SER A 1 237 ? 12.812 -5.973 -29.838 1.00 85.81 237 SER A N 1
ATOM 1840 C CA . SER A 1 237 ? 11.926 -5.984 -31.015 1.00 85.81 237 SER A CA 1
ATOM 1841 C C . SER A 1 237 ? 12.652 -5.787 -32.362 1.00 85.81 237 SER A C 1
ATOM 1843 O O . SER A 1 237 ? 12.037 -5.852 -33.426 1.00 85.81 237 SER A O 1
ATOM 1845 N N . GLY A 1 238 ? 13.970 -5.551 -32.341 1.00 86.81 238 GLY A N 1
ATOM 1846 C CA . GLY A 1 238 ? 14.798 -5.326 -33.531 1.00 86.81 238 GLY A CA 1
ATOM 1847 C C . GLY A 1 238 ? 14.888 -3.866 -33.991 1.00 86.81 238 GLY A C 1
ATOM 1848 O O . GLY A 1 238 ? 15.622 -3.570 -34.938 1.00 86.81 238 GLY A O 1
ATOM 1849 N N . ASP A 1 239 ? 14.218 -2.933 -33.311 1.00 88.31 239 ASP A N 1
ATOM 1850 C CA . ASP A 1 239 ? 14.242 -1.502 -33.620 1.00 88.31 239 ASP A CA 1
ATOM 1851 C C . ASP A 1 239 ? 15.432 -0.796 -32.957 1.00 88.31 239 ASP A C 1
ATOM 1853 O O . ASP A 1 239 ? 15.335 -0.041 -31.985 1.00 88.31 239 ASP A O 1
ATOM 1857 N N . ARG A 1 240 ? 16.616 -1.065 -33.503 1.00 86.88 240 ARG A N 1
ATOM 1858 C CA . ARG A 1 240 ? 17.885 -0.565 -32.962 1.00 86.88 240 ARG A CA 1
ATOM 1859 C C . ARG A 1 240 ? 18.020 0.960 -33.033 1.00 86.88 240 ARG A C 1
ATOM 1861 O O . ARG A 1 240 ? 18.694 1.557 -32.191 1.00 86.88 240 ARG A O 1
ATOM 1868 N N . GLN A 1 241 ? 17.400 1.595 -34.028 1.00 87.00 241 GLN A N 1
ATOM 1869 C CA . GLN A 1 241 ? 17.452 3.046 -34.193 1.00 87.00 241 GLN A CA 1
ATOM 1870 C C . GLN A 1 241 ? 16.689 3.745 -33.066 1.00 87.00 241 GLN A C 1
ATOM 1872 O O . GLN A 1 241 ? 17.258 4.604 -32.389 1.00 87.00 241 GLN A O 1
ATOM 1877 N N . ASN A 1 242 ? 15.442 3.337 -32.814 1.00 86.44 242 ASN A N 1
ATOM 1878 C CA . ASN A 1 242 ? 14.654 3.911 -31.727 1.00 86.44 242 ASN A CA 1
ATOM 1879 C C . ASN A 1 242 ? 15.192 3.490 -30.353 1.00 86.44 242 ASN A C 1
ATOM 1881 O O . ASN A 1 242 ? 15.168 4.297 -29.427 1.00 86.44 242 ASN A O 1
ATOM 1885 N N . ALA A 1 243 ? 15.779 2.294 -30.231 1.00 82.12 243 ALA A N 1
ATOM 1886 C CA . ALA A 1 243 ? 16.493 1.886 -29.023 1.00 82.12 243 ALA A CA 1
ATOM 1887 C C . ALA A 1 243 ? 17.647 2.842 -28.670 1.00 82.12 243 ALA A C 1
ATOM 1889 O O . ALA A 1 243 ? 17.831 3.209 -27.510 1.00 82.12 243 ALA A O 1
ATOM 1890 N N . THR A 1 244 ? 18.410 3.278 -29.678 1.00 87.12 244 THR A N 1
ATOM 1891 C CA . THR A 1 244 ? 19.529 4.217 -29.495 1.00 87.12 244 THR A CA 1
ATOM 1892 C C . THR A 1 244 ? 19.012 5.586 -29.048 1.00 87.12 244 THR A C 1
ATOM 1894 O O . THR A 1 244 ? 19.503 6.138 -28.065 1.00 87.12 244 THR A O 1
ATOM 1897 N N . ALA A 1 245 ? 17.968 6.098 -29.708 1.00 85.88 245 ALA A N 1
ATOM 1898 C CA . ALA A 1 245 ? 17.345 7.372 -29.354 1.00 85.88 245 ALA A CA 1
ATOM 1899 C C . ALA A 1 245 ? 16.736 7.363 -27.938 1.00 85.88 245 ALA A C 1
ATOM 1901 O O . ALA A 1 245 ? 16.818 8.365 -27.225 1.00 85.88 245 ALA A O 1
ATOM 1902 N N . ALA A 1 246 ? 16.161 6.233 -27.510 1.00 82.31 246 ALA A N 1
ATOM 1903 C CA . ALA A 1 246 ? 15.649 6.042 -26.156 1.00 82.31 246 ALA A CA 1
ATOM 1904 C C . ALA A 1 246 ? 16.775 6.074 -25.108 1.00 82.31 246 ALA A C 1
ATOM 1906 O O . ALA A 1 246 ? 16.652 6.773 -24.104 1.00 82.31 246 ALA A O 1
ATOM 1907 N N . ALA A 1 247 ? 17.905 5.405 -25.364 1.00 84.69 247 ALA A N 1
ATOM 1908 C CA . ALA A 1 247 ? 19.070 5.461 -24.477 1.00 84.69 247 ALA A CA 1
ATOM 1909 C C . ALA A 1 247 ? 19.658 6.883 -24.378 1.00 84.69 247 ALA A C 1
ATOM 1911 O O . ALA A 1 247 ? 20.049 7.325 -23.299 1.00 84.69 247 ALA A O 1
ATOM 1912 N N . GLU A 1 248 ? 19.665 7.645 -25.476 1.00 87.81 248 GLU A N 1
ATOM 1913 C CA . GLU A 1 248 ? 20.052 9.062 -25.458 1.00 87.81 248 GLU A CA 1
ATOM 1914 C C . GLU A 1 248 ? 19.073 9.933 -24.661 1.00 87.81 248 GLU A C 1
ATOM 1916 O O . GLU A 1 248 ? 19.506 10.840 -23.948 1.00 87.81 248 GLU A O 1
ATOM 1921 N N . HIS A 1 249 ? 17.769 9.653 -24.736 1.00 86.94 249 HIS A N 1
ATOM 1922 C CA . HIS A 1 249 ? 16.770 10.338 -23.915 1.00 86.94 249 HIS A CA 1
ATOM 1923 C C . HIS A 1 249 ? 16.930 10.013 -22.431 1.00 86.94 249 HIS A C 1
ATOM 1925 O O . HIS A 1 249 ? 16.816 10.924 -21.613 1.00 86.94 249 HIS A O 1
ATOM 1931 N N . ALA A 1 250 ? 17.266 8.770 -22.070 1.00 83.69 250 ALA A N 1
ATOM 1932 C CA . ALA A 1 250 ? 17.520 8.394 -20.679 1.00 83.69 250 ALA A CA 1
ATOM 1933 C C . ALA A 1 250 ? 18.591 9.295 -20.042 1.00 83.69 250 ALA A C 1
ATOM 1935 O O . ALA A 1 250 ? 18.391 9.795 -18.938 1.00 83.69 250 ALA A O 1
ATOM 1936 N N . ARG A 1 251 ? 19.670 9.618 -20.772 1.00 86.12 251 ARG A N 1
ATOM 1937 C CA . ARG A 1 251 ? 20.738 10.517 -20.288 1.00 86.12 251 ARG A CA 1
ATOM 1938 C C . ARG A 1 251 ? 20.225 11.880 -19.819 1.00 86.12 251 ARG A C 1
ATOM 1940 O O . ARG A 1 251 ? 20.768 12.431 -18.871 1.00 86.12 251 ARG A O 1
ATOM 1947 N N . GLN A 1 252 ? 19.192 12.425 -20.465 1.00 88.00 252 GLN A N 1
ATOM 1948 C CA . GLN A 1 252 ? 18.639 13.744 -20.126 1.00 88.00 252 GLN A CA 1
ATOM 1949 C C . GLN A 1 252 ? 17.920 13.757 -18.772 1.00 88.00 252 GLN A C 1
ATOM 1951 O O . GLN A 1 252 ? 17.733 14.823 -18.191 1.00 88.00 252 GLN A O 1
ATOM 1956 N N . TYR A 1 253 ? 17.519 12.584 -18.281 1.00 83.81 253 TYR A N 1
ATOM 1957 C CA . TYR A 1 253 ? 16.797 12.408 -17.024 1.00 83.81 253 TYR A CA 1
ATOM 1958 C C . TYR A 1 253 ? 17.648 11.747 -15.934 1.00 83.81 253 TYR A C 1
ATOM 1960 O O . TYR A 1 253 ? 17.121 11.439 -14.869 1.00 83.81 253 TYR A O 1
ATOM 1968 N N . ALA A 1 254 ? 18.943 11.523 -16.184 1.00 86.44 254 ALA A N 1
ATOM 1969 C CA . ALA A 1 254 ? 19.856 10.965 -15.195 1.00 86.44 254 ALA A CA 1
ATOM 1970 C C . ALA A 1 254 ? 19.988 11.916 -13.996 1.00 86.44 254 ALA A C 1
ATOM 1972 O O . ALA A 1 254 ? 20.350 13.085 -14.140 1.00 86.44 254 ALA A O 1
ATOM 1973 N N . ALA A 1 255 ? 19.708 11.405 -12.800 1.00 82.31 255 ALA A N 1
ATOM 1974 C CA . ALA A 1 255 ? 19.850 12.136 -11.548 1.00 82.31 255 ALA A CA 1
ATOM 1975 C C . ALA A 1 255 ? 21.263 11.993 -10.959 1.00 82.31 255 ALA A C 1
ATOM 1977 O O . ALA A 1 255 ? 21.672 12.806 -10.126 1.00 82.31 255 ALA A O 1
ATOM 1978 N N . LYS A 1 256 ? 22.011 10.957 -11.370 1.00 89.00 256 LYS A N 1
ATOM 1979 C CA . LYS A 1 256 ? 23.355 10.642 -10.865 1.00 89.00 256 LYS A CA 1
ATOM 1980 C C . LYS A 1 256 ? 24.372 10.459 -12.000 1.00 89.00 256 LYS A C 1
ATOM 1982 O O . LYS A 1 256 ? 24.006 9.986 -13.073 1.00 89.00 256 LYS A O 1
ATOM 1987 N N . PRO A 1 257 ? 25.672 10.717 -11.750 1.00 87.62 257 PRO A N 1
ATOM 1988 C CA . PRO A 1 257 ? 26.728 10.467 -12.738 1.00 87.62 257 PRO A CA 1
ATOM 1989 C C . PRO A 1 257 ? 26.795 9.009 -13.219 1.00 87.62 257 PRO A C 1
ATOM 1991 O O . PRO A 1 257 ? 27.159 8.745 -14.359 1.00 87.62 257 PRO A O 1
ATOM 1994 N N . GLU A 1 258 ? 26.435 8.061 -12.351 1.00 85.12 258 GLU A N 1
ATOM 1995 C CA . GLU A 1 258 ? 26.382 6.626 -12.661 1.00 85.12 258 GLU A CA 1
ATOM 1996 C C . GLU A 1 258 ? 25.310 6.311 -13.716 1.00 85.12 258 GLU A C 1
ATOM 1998 O O . GLU A 1 258 ? 25.591 5.611 -14.685 1.00 85.12 258 GLU A O 1
ATOM 2003 N N . GLU A 1 259 ? 24.118 6.893 -13.567 1.00 85.38 259 GLU A N 1
ATOM 2004 C CA . GLU A 1 259 ? 22.988 6.762 -14.497 1.00 85.38 259 GLU A CA 1
ATOM 2005 C C . GLU A 1 259 ? 23.310 7.393 -15.860 1.00 85.38 259 GLU A C 1
ATOM 2007 O O . GLU A 1 259 ? 23.013 6.828 -16.915 1.00 85.38 259 GLU A O 1
ATOM 2012 N N . GLU A 1 260 ? 23.982 8.549 -15.860 1.00 89.56 260 GLU A N 1
ATOM 2013 C CA . GLU A 1 260 ? 24.440 9.191 -17.094 1.00 89.56 260 GLU A CA 1
ATOM 2014 C C . GLU A 1 260 ? 25.486 8.330 -17.818 1.00 89.56 260 GLU A C 1
ATOM 2016 O O . GLU A 1 260 ? 25.420 8.170 -19.044 1.00 89.56 260 GLU A O 1
ATOM 2021 N N . ALA A 1 261 ? 26.444 7.764 -17.077 1.00 86.88 261 ALA A N 1
ATOM 2022 C CA . ALA A 1 261 ? 27.472 6.886 -17.625 1.00 86.88 261 ALA A CA 1
ATOM 2023 C C . ALA A 1 261 ? 26.865 5.606 -18.217 1.00 86.88 261 ALA A C 1
ATOM 2025 O O . ALA A 1 261 ? 27.215 5.228 -19.337 1.00 86.88 261 ALA A O 1
ATOM 2026 N N . GLU A 1 262 ? 25.917 4.988 -17.510 1.00 85.19 262 GLU A N 1
ATOM 2027 C CA . GLU A 1 262 ? 25.178 3.809 -17.962 1.00 85.19 262 GLU A CA 1
ATOM 2028 C C . GLU A 1 262 ? 24.420 4.082 -19.267 1.00 85.19 262 GLU A C 1
ATOM 2030 O O . GLU A 1 262 ? 24.626 3.391 -20.268 1.00 85.19 262 GLU A O 1
ATOM 2035 N N . ALA A 1 263 ? 23.605 5.138 -19.304 1.00 88.06 263 ALA A N 1
ATOM 2036 C CA . ALA A 1 263 ? 22.832 5.491 -20.491 1.00 88.06 263 ALA A CA 1
ATOM 2037 C C . ALA A 1 263 ? 23.734 5.887 -21.680 1.00 88.06 263 ALA A C 1
ATOM 2039 O O . ALA A 1 263 ? 23.448 5.545 -22.830 1.00 88.06 263 ALA A O 1
ATOM 2040 N N . SER A 1 264 ? 24.870 6.546 -21.417 1.00 90.50 264 SER A N 1
ATOM 2041 C CA . SER A 1 264 ? 25.880 6.868 -22.439 1.00 90.50 264 SER A CA 1
ATOM 2042 C C . SER A 1 264 ? 26.530 5.617 -23.025 1.00 90.50 264 SER A C 1
ATOM 2044 O O . SER A 1 264 ? 26.705 5.513 -24.244 1.00 90.50 264 SER A O 1
ATOM 2046 N N . GLN A 1 265 ? 26.883 4.657 -22.169 1.00 89.00 265 GLN A N 1
ATOM 2047 C CA . GLN A 1 265 ? 27.446 3.382 -22.593 1.00 89.00 265 GLN A CA 1
ATOM 2048 C C . GLN A 1 265 ? 26.431 2.596 -23.427 1.00 89.00 265 GLN A C 1
ATOM 2050 O O . GLN A 1 265 ? 26.773 2.123 -24.512 1.00 89.00 265 GLN A O 1
ATOM 2055 N N . LEU A 1 266 ? 25.181 2.520 -22.969 1.00 88.75 266 LEU A N 1
ATOM 2056 C CA . LEU A 1 266 ? 24.093 1.841 -23.667 1.00 88.75 266 LEU A CA 1
ATOM 2057 C C . LEU A 1 266 ? 23.851 2.432 -25.064 1.00 88.75 266 LEU A C 1
ATOM 2059 O O . LEU A 1 266 ? 23.824 1.685 -26.043 1.00 88.75 266 LEU A O 1
ATOM 2063 N N . ALA A 1 267 ? 23.753 3.760 -25.180 1.00 90.12 267 ALA A N 1
ATOM 2064 C CA . ALA A 1 267 ? 23.572 4.444 -26.462 1.00 90.12 267 ALA A CA 1
ATOM 2065 C C . ALA A 1 267 ? 24.735 4.166 -27.431 1.00 90.12 267 ALA A C 1
ATOM 2067 O O . ALA A 1 267 ? 24.513 3.818 -28.590 1.00 90.12 267 ALA A O 1
ATOM 2068 N N . SER A 1 268 ? 25.979 4.242 -26.945 1.00 90.19 268 SER A N 1
ATOM 2069 C CA . SER A 1 268 ? 27.177 3.936 -27.740 1.00 90.19 268 SER A CA 1
ATOM 2070 C C . SER A 1 268 ? 27.177 2.493 -28.256 1.00 90.19 268 SER A C 1
ATOM 2072 O O . SER A 1 268 ? 27.478 2.228 -29.424 1.00 90.19 268 SER A O 1
ATOM 2074 N N . MET A 1 269 ? 26.780 1.541 -27.407 1.00 88.75 269 MET A N 1
ATOM 2075 C CA . MET A 1 269 ? 26.673 0.139 -27.796 1.00 88.75 269 MET A CA 1
ATOM 2076 C C . MET A 1 269 ? 25.593 -0.069 -28.852 1.00 88.75 269 MET A C 1
ATOM 2078 O O . MET A 1 269 ? 25.878 -0.663 -29.894 1.00 88.75 269 MET A O 1
ATOM 2082 N N . LEU A 1 270 ? 24.390 0.458 -28.632 1.00 89.31 270 LEU A N 1
ATOM 2083 C CA . LEU A 1 270 ? 23.272 0.352 -29.570 1.00 89.31 270 LEU A CA 1
ATOM 2084 C C . LEU A 1 270 ? 23.579 1.015 -30.922 1.00 89.31 270 LEU A C 1
ATOM 2086 O O . LEU A 1 270 ? 23.241 0.447 -31.959 1.00 89.31 270 LEU A O 1
ATOM 2090 N N . ALA A 1 271 ? 24.325 2.121 -30.938 1.00 89.56 271 ALA A N 1
ATOM 2091 C CA . ALA A 1 271 ? 24.783 2.774 -32.166 1.00 89.56 271 ALA A CA 1
ATOM 2092 C C . ALA A 1 271 ? 25.868 1.981 -32.925 1.00 89.56 271 ALA A C 1
ATOM 2094 O O . ALA A 1 271 ? 26.092 2.200 -34.119 1.00 89.56 271 ALA A O 1
ATOM 2095 N N . SER A 1 272 ? 26.567 1.059 -32.255 1.00 89.31 272 SER A N 1
ATOM 2096 C CA . SER A 1 272 ? 27.618 0.254 -32.884 1.00 89.31 272 SER A CA 1
ATOM 2097 C C . SER A 1 272 ? 27.053 -0.727 -33.922 1.00 89.31 272 SER A C 1
ATOM 2099 O O . SER A 1 272 ? 25.879 -1.086 -33.892 1.00 89.31 272 SER A O 1
ATOM 2101 N N . ARG A 1 273 ? 27.908 -1.240 -34.818 1.00 79.94 273 ARG A N 1
ATOM 2102 C CA . ARG A 1 273 ? 27.561 -2.333 -35.754 1.00 79.94 273 ARG A CA 1
ATOM 2103 C C . ARG A 1 273 ? 27.791 -3.734 -35.178 1.00 79.94 273 ARG A C 1
ATOM 2105 O O . ARG A 1 273 ? 27.770 -4.706 -35.925 1.00 79.94 273 ARG A O 1
ATOM 2112 N N . ALA A 1 274 ? 28.075 -3.846 -33.882 1.00 83.75 274 ALA A N 1
ATOM 2113 C CA . ALA A 1 274 ? 28.373 -5.134 -33.274 1.00 83.75 274 ALA A CA 1
ATOM 2114 C C . ALA A 1 274 ? 27.121 -6.025 -33.198 1.00 83.75 274 ALA A C 1
ATOM 2116 O O . ALA A 1 274 ? 26.010 -5.535 -32.956 1.00 83.75 274 ALA A O 1
ATOM 2117 N N . ASP A 1 275 ? 27.332 -7.337 -33.340 1.00 84.75 275 ASP A N 1
ATOM 2118 C CA . ASP A 1 275 ? 26.346 -8.351 -32.968 1.00 84.75 275 ASP A CA 1
ATOM 2119 C C . ASP A 1 275 ? 26.166 -8.264 -31.444 1.00 84.75 275 ASP A C 1
ATOM 2121 O O . ASP A 1 275 ? 27.075 -8.613 -30.687 1.00 84.75 275 ASP A O 1
ATOM 2125 N N . LEU A 1 276 ? 25.024 -7.745 -30.992 1.00 87.19 276 LEU A N 1
ATOM 2126 C CA . LEU A 1 276 ? 24.718 -7.528 -29.578 1.00 87.19 276 LEU A CA 1
ATOM 2127 C C . LEU A 1 276 ? 23.718 -8.564 -29.074 1.00 87.19 276 LEU A C 1
ATOM 2129 O O . LEU A 1 276 ? 22.880 -9.052 -29.831 1.00 87.19 276 LEU A O 1
ATOM 2133 N N . ARG A 1 277 ? 23.792 -8.875 -27.782 1.00 84.75 277 ARG A N 1
ATOM 2134 C CA . ARG A 1 277 ? 22.813 -9.700 -27.074 1.00 84.75 277 ARG A CA 1
ATOM 2135 C C . ARG A 1 277 ? 22.483 -9.066 -25.736 1.00 84.75 277 ARG A C 1
ATOM 2137 O O . ARG A 1 277 ? 23.342 -8.439 -25.122 1.00 84.75 277 ARG A O 1
ATOM 2144 N N . ILE A 1 278 ? 21.246 -9.257 -25.294 1.00 83.81 278 ILE A N 1
ATOM 2145 C CA . ILE A 1 278 ? 20.868 -8.932 -23.925 1.00 83.81 278 ILE A CA 1
ATOM 2146 C C . ILE A 1 278 ? 21.342 -10.082 -23.034 1.00 83.81 278 ILE A C 1
ATOM 2148 O O . ILE A 1 278 ? 21.161 -11.255 -23.363 1.00 83.81 278 ILE A O 1
ATOM 2152 N N . SER A 1 279 ? 21.996 -9.739 -21.936 1.00 77.88 279 SER A N 1
ATOM 2153 C CA . SER A 1 279 ? 22.503 -10.665 -20.934 1.00 77.88 279 SER A CA 1
ATOM 2154 C C . SER A 1 279 ? 22.113 -10.176 -19.550 1.00 77.88 279 SER A C 1
ATOM 2156 O O . SER A 1 279 ? 22.053 -8.975 -19.299 1.00 77.88 279 SER A O 1
ATOM 2158 N N . HIS A 1 280 ? 21.877 -11.118 -18.647 1.00 72.69 280 HIS A N 1
ATOM 2159 C CA . HIS A 1 280 ? 21.657 -10.813 -17.244 1.00 72.69 280 HIS A CA 1
ATOM 2160 C C . HIS A 1 280 ? 23.017 -10.804 -16.535 1.00 72.69 280 HIS A C 1
ATOM 2162 O O . HIS A 1 280 ? 23.753 -11.795 -16.581 1.00 72.69 280 HIS A O 1
ATOM 2168 N N . GLY A 1 281 ? 23.394 -9.662 -15.966 1.00 59.16 281 GLY A N 1
ATOM 2169 C CA . GLY A 1 281 ? 24.626 -9.487 -15.207 1.00 59.16 281 GLY A CA 1
ATOM 2170 C C . GLY A 1 281 ? 24.623 -10.333 -13.934 1.00 59.16 281 GLY A C 1
ATOM 2171 O O . GLY A 1 281 ? 23.577 -10.681 -13.391 1.00 59.16 281 GLY A O 1
ATOM 2172 N N . THR A 1 282 ? 25.809 -10.672 -13.428 1.00 50.94 282 THR A N 1
ATOM 2173 C CA . THR A 1 282 ? 25.960 -11.422 -12.165 1.00 50.94 282 THR A CA 1
ATOM 2174 C C . THR A 1 282 ? 25.505 -10.632 -10.934 1.00 50.94 282 THR A C 1
ATOM 2176 O O . THR A 1 282 ? 25.371 -11.199 -9.856 1.00 50.94 282 THR A O 1
ATOM 2179 N N . ASP A 1 283 ? 25.292 -9.329 -11.094 1.00 55.19 283 ASP A N 1
ATOM 2180 C CA . ASP A 1 283 ? 24.727 -8.392 -10.124 1.00 55.19 283 ASP A CA 1
ATOM 2181 C C . ASP A 1 283 ? 23.193 -8.270 -10.224 1.00 55.19 283 ASP A C 1
ATOM 2183 O O . ASP A 1 283 ? 22.600 -7.459 -9.516 1.00 55.19 283 ASP A O 1
ATOM 2187 N N . GLY A 1 284 ? 22.548 -9.057 -11.095 1.00 59.06 284 GLY A N 1
ATOM 2188 C CA . GLY A 1 284 ? 21.102 -9.014 -11.328 1.00 59.06 284 GLY A CA 1
ATOM 2189 C C . GLY A 1 284 ? 20.646 -7.863 -12.230 1.00 59.06 284 GLY A C 1
ATOM 2190 O O . GLY A 1 284 ? 19.447 -7.622 -12.349 1.00 59.06 284 GLY A O 1
ATOM 2191 N N . ARG A 1 285 ? 21.573 -7.125 -12.861 1.00 67.25 285 ARG A N 1
ATOM 2192 C CA . ARG A 1 285 ? 21.232 -6.039 -13.789 1.00 67.25 285 ARG A CA 1
ATOM 2193 C C . ARG A 1 285 ? 21.202 -6.529 -15.228 1.00 67.25 285 ARG A C 1
ATOM 2195 O O . ARG A 1 285 ? 22.099 -7.234 -15.684 1.00 67.25 285 ARG A O 1
ATOM 2202 N N . ASN A 1 286 ? 20.196 -6.100 -15.980 1.00 74.31 286 ASN A N 1
ATOM 2203 C CA . ASN A 1 286 ? 20.148 -6.342 -17.417 1.00 74.31 286 ASN A CA 1
ATOM 2204 C C . ASN A 1 286 ? 21.196 -5.489 -18.131 1.00 74.31 286 ASN A C 1
ATOM 2206 O O . ASN A 1 286 ? 21.266 -4.279 -17.932 1.00 74.31 286 ASN A O 1
ATOM 2210 N N . CYS A 1 287 ? 21.995 -6.105 -18.996 1.00 80.94 287 CYS A N 1
ATOM 2211 C CA . CYS A 1 287 ? 22.987 -5.402 -19.794 1.00 80.94 287 CYS A CA 1
ATOM 2212 C C . CYS A 1 287 ? 22.943 -5.867 -21.248 1.00 80.94 287 CYS A C 1
ATOM 2214 O O . CYS A 1 287 ? 22.668 -7.027 -21.553 1.00 80.94 287 CYS A O 1
ATOM 2216 N N . ILE A 1 288 ? 23.234 -4.954 -22.170 1.00 77.56 288 ILE A N 1
ATOM 2217 C CA . ILE A 1 288 ? 23.499 -5.315 -23.560 1.00 77.56 288 ILE A CA 1
ATOM 2218 C C . ILE A 1 288 ? 25.003 -5.533 -23.681 1.00 77.56 288 ILE A C 1
ATOM 2220 O O . ILE A 1 288 ? 25.785 -4.685 -23.264 1.00 77.56 288 ILE A O 1
ATOM 2224 N N . SER A 1 289 ? 25.418 -6.671 -24.229 1.00 80.88 289 SER A N 1
ATOM 2225 C CA . SER A 1 289 ? 26.822 -7.044 -24.407 1.00 80.88 289 SER A CA 1
ATOM 2226 C C . SER A 1 289 ? 27.106 -7.465 -25.851 1.00 80.88 289 SER A C 1
ATOM 2228 O O . SER A 1 289 ? 26.203 -7.817 -26.613 1.00 80.88 289 SER A O 1
ATOM 2230 N N . THR A 1 290 ? 28.371 -7.395 -26.274 1.00 80.19 290 THR A N 1
ATOM 2231 C CA . THR A 1 290 ? 28.778 -7.882 -27.598 1.00 80.19 290 THR A CA 1
ATOM 2232 C C . THR A 1 290 ? 28.831 -9.407 -27.600 1.00 80.19 290 THR A C 1
ATOM 2234 O O . THR A 1 290 ? 29.443 -10.036 -26.736 1.00 80.19 290 THR A O 1
ATOM 2237 N N . SER A 1 291 ? 28.203 -10.037 -28.590 1.00 71.06 291 SER A N 1
ATOM 2238 C CA . SER A 1 291 ? 28.294 -11.481 -28.764 1.00 71.06 291 SER A CA 1
ATOM 2239 C C . SER A 1 291 ? 29.644 -11.829 -29.401 1.00 71.06 291 SER A C 1
ATOM 2241 O O . SER A 1 291 ? 29.943 -11.426 -30.524 1.00 71.06 291 SER A O 1
ATOM 2243 N N . ARG A 1 292 ? 30.492 -12.583 -28.693 1.00 57.41 292 ARG A N 1
ATOM 2244 C CA . ARG A 1 292 ? 31.624 -13.269 -29.333 1.00 57.41 292 ARG A CA 1
ATOM 2245 C C . ARG A 1 292 ? 31.074 -14.484 -30.076 1.00 57.41 292 ARG A C 1
ATOM 2247 O O . ARG A 1 292 ? 30.617 -15.430 -29.435 1.00 57.41 292 ARG A O 1
ATOM 2254 N N . ARG A 1 293 ? 31.150 -14.502 -31.411 1.00 46.44 293 ARG A N 1
ATOM 2255 C CA . ARG A 1 293 ? 31.117 -15.781 -32.138 1.00 46.44 293 ARG A CA 1
ATOM 2256 C C . ARG A 1 293 ? 32.354 -16.569 -31.711 1.00 46.44 293 ARG A C 1
ATOM 2258 O O . ARG A 1 293 ? 33.467 -16.082 -31.880 1.00 46.44 293 ARG A O 1
ATOM 2265 N N . LYS A 1 294 ? 32.170 -17.767 -31.152 1.00 45.44 294 LYS A N 1
ATOM 2266 C CA . LYS A 1 294 ? 33.207 -18.794 -31.279 1.00 45.44 294 LYS A CA 1
ATOM 2267 C C . LYS A 1 294 ? 33.226 -19.172 -32.758 1.00 45.44 294 LYS A C 1
ATOM 2269 O O . LYS A 1 294 ? 32.202 -19.622 -33.269 1.00 45.44 294 LYS A O 1
ATOM 2274 N N . GLU A 1 295 ? 34.331 -18.902 -33.442 1.00 33.81 295 GLU A N 1
ATOM 2275 C CA . GLU A 1 295 ? 34.592 -19.528 -34.737 1.00 33.81 295 GLU A CA 1
ATOM 2276 C C . GLU A 1 295 ? 34.560 -21.054 -34.542 1.00 33.81 295 GLU A C 1
ATOM 2278 O O . GLU A 1 295 ? 35.059 -21.533 -33.517 1.00 33.81 295 GLU A O 1
ATOM 2283 N N . PRO A 1 296 ? 33.911 -21.814 -35.437 1.00 45.34 296 PRO A N 1
ATOM 2284 C CA . PRO A 1 296 ? 34.029 -23.262 -35.416 1.00 45.34 296 PRO A CA 1
ATOM 2285 C C . PRO A 1 296 ? 35.468 -23.636 -35.802 1.00 45.34 296 PRO A C 1
ATOM 2287 O O . PRO A 1 296 ? 35.985 -23.114 -36.790 1.00 45.34 296 PRO A O 1
ATOM 2290 N N . GLU A 1 297 ? 36.094 -24.490 -34.988 1.00 44.50 297 GLU A N 1
ATOM 2291 C CA . GLU A 1 297 ? 37.375 -25.152 -35.294 1.00 44.50 297 GLU A CA 1
ATOM 2292 C C . GLU A 1 297 ? 37.274 -26.061 -36.526 1.00 44.50 297 GLU A C 1
ATOM 2294 O O . GLU A 1 297 ? 36.201 -26.685 -36.722 1.00 44.50 297 GLU A O 1
#

Radius of gyration: 25.03 Å; Cα contacts (8 Å, |Δi|>4): 302; chains: 1; bounding box: 75×51×63 Å

pLDDT: mean 71.75, std 19.38, range [28.69, 95.81]